Protein AF-A0A3B1DCA1-F1 (afdb_monomer_lite)

Foldseek 3Di:
DDDDPPPPPPDPPPPPPDPDPCQVAWEWEWPADDPPDATWIKIAGDPCDAAPVRHRIDIDHQFWDWDQDVNDTWIKAFLDPNDDDDDDDWDKDWLCRVQNDQLSQLVQQLCVVQVNRPHPDDLLRRLSNLQSNLSRFQDPLDLVSRDLCDDRYHYPDGDVVSNVVSSVRSNDGHPGGWMWIGDPRGGIITIRDPDPPVVNVVVVVVVVVVVVVVVVVD

Secondary structure (DSSP, 8-state):
-------------------------EEEEEEEE-TTS-EEEEEEE-TT---TTS-SEEEEE-S-EEEEETTEEEEEEE--TT--------EEEEHHHHHHHHHHHHHHHHHHHTGGG---SHHHHHHHHHHHHHHHHT-SSSGGG--TTSSSEEEES--HHHHHHHHHHHTS------EEEE-TTT--EEEE--PPPHHHHHHHHHHHHHHHHHHT--

Organism: NCBI:txid652676

Structure (mmCIF, N/CA/C/O backbone):
data_AF-A0A3B1DCA1-F1
#
_entry.id   AF-A0A3B1DCA1-F1
#
loop_
_atom_site.group_PDB
_atom_site.id
_atom_site.type_symbol
_atom_site.label_atom_id
_atom_site.label_alt_id
_atom_site.label_comp_id
_atom_site.label_asym_id
_atom_site.label_entity_id
_atom_site.label_seq_id
_atom_site.pdbx_PDB_ins_code
_atom_site.Cartn_x
_atom_site.Cartn_y
_atom_site.Cartn_z
_atom_site.occupancy
_atom_site.B_iso_or_equiv
_atom_site.auth_seq_id
_atom_site.auth_comp_id
_atom_site.auth_asym_id
_atom_site.auth_atom_id
_atom_site.pdbx_PDB_model_num
ATOM 1 N N . MET A 1 1 ? 5.249 -15.889 -31.197 1.00 33.53 1 MET A N 1
ATOM 2 C CA . MET A 1 1 ? 3.939 -15.425 -31.705 1.00 33.53 1 MET A CA 1
ATOM 3 C C . MET A 1 1 ? 2.890 -15.986 -30.758 1.00 33.53 1 MET A C 1
ATOM 5 O O . MET A 1 1 ? 2.365 -17.064 -30.994 1.00 33.53 1 MET A O 1
ATOM 9 N N . THR A 1 2 ? 2.709 -15.335 -29.613 1.00 34.16 2 THR A N 1
ATOM 10 C CA . THR A 1 2 ? 1.864 -15.824 -28.515 1.00 34.16 2 THR A CA 1
ATOM 11 C C . THR A 1 2 ? 0.499 -15.163 -28.664 1.00 34.16 2 THR A C 1
ATOM 13 O O . THR A 1 2 ? 0.404 -13.939 -28.715 1.00 34.16 2 THR A O 1
ATOM 16 N N . ARG A 1 3 ? -0.539 -15.975 -28.879 1.00 26.92 3 ARG A N 1
ATOM 17 C CA . ARG A 1 3 ? -1.913 -15.509 -29.083 1.00 26.92 3 ARG A CA 1
ATOM 18 C C . ARG A 1 3 ? -2.519 -15.159 -27.726 1.00 26.92 3 ARG A C 1
ATOM 20 O O . ARG A 1 3 ? -2.675 -16.043 -26.892 1.00 26.92 3 ARG A O 1
ATOM 27 N N . PHE A 1 4 ? -2.889 -13.895 -27.545 1.00 32.03 4 PHE A N 1
ATOM 28 C CA . PHE A 1 4 ? -3.815 -13.484 -26.497 1.00 32.03 4 PHE A CA 1
ATOM 29 C C . PHE A 1 4 ? -5.200 -13.999 -26.876 1.00 32.03 4 PHE A C 1
ATOM 31 O O . PHE A 1 4 ? -5.808 -13.537 -27.843 1.00 32.03 4 PHE A O 1
ATOM 38 N N . THR A 1 5 ? -5.667 -15.014 -26.159 1.00 34.12 5 THR A N 1
ATOM 39 C CA . THR A 1 5 ? -7.054 -15.456 -26.261 1.00 34.12 5 THR A CA 1
ATOM 40 C C . THR A 1 5 ? -7.827 -14.619 -25.254 1.00 34.12 5 THR A C 1
ATOM 42 O O . THR A 1 5 ? -7.896 -14.972 -24.084 1.00 34.12 5 THR A O 1
ATOM 45 N N . ASN A 1 6 ? -8.342 -13.470 -25.698 1.00 32.78 6 ASN A N 1
ATOM 46 C CA . ASN A 1 6 ? -9.240 -12.637 -24.902 1.00 32.78 6 ASN A CA 1
ATOM 47 C C . ASN A 1 6 ? -10.569 -13.381 -24.725 1.00 32.78 6 ASN A C 1
ATOM 49 O O . ASN A 1 6 ? -11.511 -13.176 -25.491 1.00 32.78 6 ASN A O 1
ATOM 53 N N . GLN A 1 7 ? -10.645 -14.275 -23.742 1.00 32.69 7 GLN A N 1
ATOM 54 C CA . GLN A 1 7 ? -11.926 -14.644 -23.159 1.00 32.69 7 GLN A CA 1
ATOM 55 C C . GLN A 1 7 ? -12.279 -13.556 -22.150 1.00 32.69 7 GLN A C 1
ATOM 57 O O . GLN A 1 7 ? -11.842 -13.581 -21.007 1.00 32.69 7 GLN A O 1
ATOM 62 N N . ALA A 1 8 ? -13.032 -12.561 -22.618 1.00 31.89 8 ALA A N 1
ATOM 63 C CA . ALA A 1 8 ? -13.689 -11.590 -21.759 1.00 31.89 8 ALA A CA 1
ATOM 64 C C . ALA A 1 8 ? -14.804 -12.309 -20.986 1.00 31.89 8 ALA A C 1
ATOM 66 O O . ALA A 1 8 ? -15.965 -12.318 -21.398 1.00 31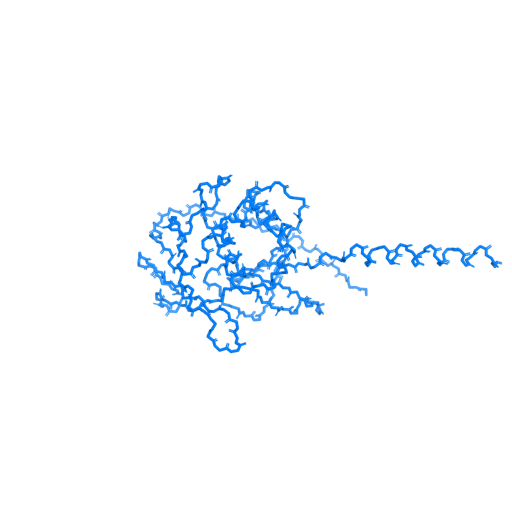.89 8 ALA A O 1
ATOM 67 N N . SER A 1 9 ? -14.435 -12.964 -19.890 1.00 31.36 9 SER A N 1
ATOM 68 C CA . SER A 1 9 ? -15.386 -13.404 -18.879 1.00 31.36 9 SER A CA 1
ATOM 69 C C . SER A 1 9 ? -15.814 -12.162 -18.104 1.00 31.36 9 SER A C 1
ATOM 71 O O . SER A 1 9 ? -15.079 -11.660 -17.263 1.00 31.36 9 SER A O 1
ATOM 73 N N . LEU A 1 10 ? -16.988 -11.626 -18.440 1.00 28.95 10 LEU A N 1
ATOM 74 C CA . LEU A 1 10 ? -17.657 -10.570 -17.679 1.00 28.95 10 LEU A CA 1
ATOM 75 C C . LEU A 1 10 ? -18.047 -11.141 -16.306 1.00 28.95 10 LEU A C 1
ATOM 77 O O . LEU A 1 10 ? -19.158 -11.634 -16.114 1.00 28.95 10 LEU A O 1
ATOM 81 N N . PHE A 1 11 ? -17.117 -11.120 -15.355 1.00 33.72 11 PHE A N 1
ATOM 82 C CA . PHE A 1 11 ? -17.424 -11.368 -13.956 1.00 33.72 11 PHE A CA 1
ATOM 83 C C . PHE A 1 11 ? -17.996 -10.082 -13.368 1.00 33.72 11 PHE A C 1
ATOM 85 O O . PHE A 1 11 ? -17.298 -9.094 -13.151 1.00 33.72 11 PHE A O 1
ATOM 92 N N . ALA A 1 12 ? -19.308 -10.079 -13.148 1.00 30.05 12 ALA A N 1
ATOM 93 C CA . ALA A 1 12 ? -19.945 -9.063 -12.334 1.00 30.05 12 ALA A CA 1
ATOM 94 C C . ALA A 1 12 ? -19.441 -9.236 -10.895 1.00 30.05 12 ALA A C 1
ATOM 96 O O . ALA A 1 12 ? -19.883 -10.139 -10.183 1.00 30.05 12 ALA A O 1
ATOM 97 N N . LEU A 1 13 ? -18.498 -8.387 -10.482 1.00 36.66 13 LEU A N 1
ATOM 98 C CA . LEU A 1 13 ? -18.089 -8.261 -9.090 1.00 36.66 13 LEU A CA 1
ATOM 99 C C . LEU A 1 13 ? -19.292 -7.722 -8.303 1.00 36.66 13 LEU A C 1
ATOM 101 O O . LEU A 1 13 ? -19.547 -6.519 -8.248 1.00 36.66 13 LEU A O 1
ATOM 105 N N . ALA A 1 14 ? -20.094 -8.626 -7.749 1.00 29.19 14 ALA A N 1
ATOM 106 C CA . ALA A 1 14 ? -21.157 -8.268 -6.830 1.00 29.19 14 ALA A CA 1
ATOM 107 C C . ALA A 1 14 ? -20.507 -7.823 -5.516 1.00 29.19 14 ALA A C 1
ATOM 109 O O . ALA A 1 14 ? -20.179 -8.646 -4.664 1.00 29.19 14 ALA A O 1
ATOM 110 N N . ILE A 1 15 ? -20.307 -6.513 -5.357 1.00 37.28 15 ILE A N 1
ATOM 111 C CA . ILE A 1 15 ? -19.969 -5.912 -4.066 1.00 37.28 15 ILE A CA 1
ATOM 112 C C . ILE A 1 15 ? -21.214 -6.066 -3.188 1.00 37.28 15 ILE A C 1
ATOM 114 O O . ILE A 1 15 ? -22.126 -5.239 -3.205 1.00 37.28 15 ILE A O 1
ATOM 118 N N . ALA A 1 16 ? -21.298 -7.183 -2.469 1.00 32.22 16 ALA A N 1
ATOM 119 C CA . ALA A 1 16 ? -22.285 -7.353 -1.423 1.00 32.22 16 ALA A CA 1
ATOM 120 C C . ALA A 1 16 ? -21.991 -6.302 -0.344 1.00 32.22 16 ALA A C 1
ATOM 122 O O . ALA A 1 16 ? -20.955 -6.352 0.315 1.00 32.22 16 ALA A O 1
ATOM 123 N N . LEU A 1 17 ? -22.904 -5.342 -0.182 1.00 36.00 17 LEU A N 1
ATOM 124 C CA . LEU A 1 17 ? -22.949 -4.437 0.964 1.00 36.00 17 LEU A CA 1
ATOM 125 C C . LEU A 1 17 ? -23.277 -5.269 2.213 1.00 36.00 17 LEU A C 1
ATOM 127 O O . LEU A 1 17 ? -24.422 -5.325 2.660 1.00 36.00 17 LEU A O 1
ATOM 131 N N . ALA A 1 18 ? -22.284 -5.982 2.738 1.00 31.11 18 ALA A N 1
ATOM 132 C CA . ALA A 1 18 ? -22.373 -6.572 4.059 1.00 31.11 18 ALA A CA 1
ATOM 133 C C . ALA A 1 18 ? -22.476 -5.427 5.083 1.00 31.11 18 ALA A C 1
ATOM 135 O O . ALA A 1 18 ? -21.748 -4.437 4.956 1.00 31.11 18 ALA A O 1
ATOM 136 N N . PRO A 1 19 ? -23.368 -5.514 6.086 1.00 32.25 19 PRO A N 1
ATOM 137 C CA . PRO A 1 19 ? -23.358 -4.566 7.189 1.00 32.25 19 PRO A CA 1
ATOM 138 C C . PRO A 1 19 ? -21.971 -4.599 7.833 1.00 32.25 19 PRO A C 1
ATOM 140 O O . PRO A 1 19 ? -21.467 -5.670 8.171 1.00 32.25 19 PRO A O 1
ATOM 143 N N . THR A 1 20 ? -21.352 -3.426 7.962 1.00 37.06 20 THR A N 1
ATOM 144 C CA . THR A 1 20 ? -20.053 -3.238 8.605 1.00 37.06 20 THR A CA 1
ATOM 145 C C . THR A 1 20 ? -20.162 -3.668 10.065 1.00 37.06 20 THR A C 1
ATOM 147 O O . THR A 1 20 ? -20.526 -2.880 10.938 1.00 37.06 20 THR A O 1
ATOM 150 N N . ALA A 1 21 ? -19.866 -4.935 10.354 1.00 36.09 21 ALA A N 1
ATOM 151 C CA . ALA A 1 21 ? -19.324 -5.273 11.655 1.00 36.09 21 ALA A CA 1
ATOM 152 C C . ALA A 1 21 ? -18.068 -4.409 11.788 1.00 36.09 21 ALA A C 1
ATOM 154 O O . ALA A 1 21 ? -17.169 -4.529 10.958 1.00 36.09 21 ALA A O 1
ATOM 155 N N . PHE A 1 22 ? -18.067 -3.460 12.727 1.00 39.81 22 PHE A N 1
ATOM 156 C CA . PHE A 1 22 ? -16.910 -2.616 12.998 1.00 39.81 22 PHE A CA 1
ATOM 157 C C . PHE A 1 22 ? -15.735 -3.534 13.345 1.00 39.81 22 PHE A C 1
ATOM 159 O O . PHE A 1 22 ? -15.621 -4.033 14.461 1.00 39.81 22 PHE A O 1
ATOM 166 N N . ALA A 1 23 ? -14.895 -3.813 12.354 1.00 41.78 23 ALA A N 1
ATOM 167 C CA . ALA A 1 23 ? -13.531 -4.232 12.572 1.00 41.78 23 ALA A CA 1
ATOM 168 C C . ALA A 1 23 ? -12.858 -3.062 13.298 1.00 41.78 23 ALA A C 1
ATOM 170 O O . ALA A 1 23 ? -12.608 -2.033 12.683 1.00 41.78 23 ALA A O 1
ATOM 171 N N . ASP A 1 24 ? -12.689 -3.172 14.618 1.00 62.03 24 ASP A N 1
ATOM 172 C CA . ASP A 1 24 ? -12.483 -1.989 15.468 1.00 62.03 24 ASP A CA 1
ATOM 173 C C . ASP A 1 24 ? -11.125 -1.303 15.253 1.00 62.03 24 ASP A C 1
ATOM 175 O O . ASP A 1 24 ? -11.010 -0.130 15.564 1.00 62.03 24 ASP A O 1
ATOM 179 N N . GLN A 1 25 ? -10.119 -1.991 14.694 1.00 68.12 25 GLN A N 1
ATOM 180 C CA . GLN A 1 25 ? -8.879 -1.432 14.121 1.00 68.12 25 GLN A CA 1
ATOM 181 C C . GLN A 1 25 ? -7.903 -2.560 13.767 1.00 68.12 25 GLN A C 1
ATOM 183 O O . GLN A 1 25 ? -7.865 -3.603 14.434 1.00 68.12 25 GLN A O 1
ATOM 188 N N . VAL A 1 26 ? -7.040 -2.309 12.785 1.00 77.12 26 VAL A N 1
ATOM 189 C CA . VAL A 1 26 ? -5.840 -3.100 12.511 1.00 77.12 26 VAL A CA 1
ATOM 190 C C . VAL A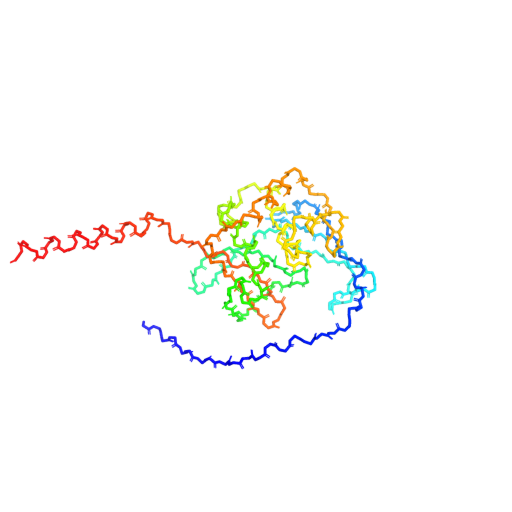 1 26 ? -4.613 -2.300 12.935 1.00 77.12 26 VAL A C 1
ATOM 192 O O . VAL A 1 26 ? -4.299 -1.267 12.348 1.00 77.12 26 VAL A O 1
ATOM 195 N N . GLU A 1 27 ? -3.901 -2.772 13.956 1.00 79.31 27 GLU A N 1
ATOM 196 C CA . GLU A 1 27 ? -2.646 -2.152 14.382 1.00 79.31 27 GLU A CA 1
ATOM 197 C C . GLU A 1 27 ? -1.475 -2.817 13.655 1.00 79.31 27 GLU A C 1
ATOM 199 O O . GLU A 1 27 ? -1.338 -4.038 13.646 1.00 79.31 27 GLU A O 1
ATOM 204 N N . VAL A 1 28 ? -0.612 -2.014 13.045 1.00 77.75 28 VAL A N 1
ATOM 205 C CA . VAL A 1 28 ? 0.579 -2.463 12.334 1.00 77.75 28 VAL A CA 1
ATOM 206 C C . VAL A 1 28 ? 1.807 -1.880 13.011 1.00 77.75 28 VAL A C 1
ATOM 208 O O . VAL A 1 28 ? 2.051 -0.677 12.999 1.00 77.75 28 VAL A O 1
ATOM 211 N N . GLU A 1 29 ? 2.620 -2.741 13.594 1.00 81.75 29 GLU A N 1
ATOM 212 C CA . GLU A 1 29 ? 3.828 -2.380 14.310 1.00 81.75 29 GLU A CA 1
ATOM 213 C C . GLU A 1 29 ? 5.062 -2.729 13.472 1.00 81.75 29 GLU A C 1
ATOM 215 O O . GLU A 1 29 ? 5.337 -3.893 13.170 1.00 81.75 29 GLU A O 1
ATOM 220 N N . TYR A 1 30 ? 5.845 -1.723 13.079 1.00 75.31 30 TYR A N 1
ATOM 221 C CA . TYR A 1 30 ? 7.074 -1.980 12.336 1.00 75.31 30 TYR A CA 1
ATOM 222 C C . TYR A 1 30 ? 8.216 -2.432 13.260 1.00 75.31 30 TYR A C 1
ATOM 224 O O . TYR A 1 30 ? 8.788 -1.631 13.993 1.00 75.31 30 TYR A O 1
ATOM 232 N N . LEU A 1 31 ? 8.611 -3.706 13.170 1.00 75.62 31 LEU A N 1
ATOM 233 C CA . LEU A 1 31 ? 9.615 -4.313 14.059 1.00 75.62 31 LEU A CA 1
ATOM 234 C C . LEU A 1 31 ? 11.073 -4.133 13.588 1.00 75.62 31 LEU A C 1
ATOM 236 O O . LEU A 1 31 ? 11.993 -4.724 14.156 1.00 75.62 31 LEU A O 1
ATOM 240 N N . GLY A 1 32 ? 11.312 -3.345 12.535 1.00 65.38 32 GLY A N 1
ATOM 241 C CA . GLY A 1 32 ? 12.647 -3.141 11.967 1.00 65.38 32 GLY A CA 1
ATOM 242 C C . GLY A 1 32 ? 13.048 -4.183 10.911 1.00 65.38 32 GLY A C 1
ATOM 243 O O . GLY A 1 32 ? 12.216 -4.758 10.205 1.00 65.38 32 GLY A O 1
ATOM 244 N N . SER A 1 33 ? 14.358 -4.377 10.728 1.00 61.12 33 SER A N 1
ATOM 245 C CA . SER A 1 33 ? 14.902 -5.433 9.863 1.00 61.12 33 SER A CA 1
ATOM 246 C C . SER A 1 33 ? 15.226 -6.666 10.702 1.00 61.12 33 SER A C 1
ATOM 248 O O . SER A 1 33 ? 16.235 -6.681 11.406 1.00 61.12 33 SER A O 1
ATOM 250 N N . GLN A 1 34 ? 14.383 -7.690 10.625 1.00 50.31 34 GLN A N 1
ATOM 251 C CA . GLN A 1 34 ? 14.657 -8.997 11.219 1.00 50.31 34 GLN A CA 1
ATOM 252 C C . GLN A 1 34 ? 15.389 -9.857 10.170 1.00 50.31 34 GLN A C 1
ATOM 254 O O . GLN A 1 34 ? 14.788 -10.338 9.213 1.00 50.31 34 GLN A O 1
ATOM 259 N N . GLY A 1 35 ? 16.708 -10.023 10.322 1.00 51.97 35 GLY A N 1
ATOM 260 C CA . GLY A 1 35 ? 17.542 -10.869 9.452 1.00 51.97 35 GLY A CA 1
ATOM 261 C C . GLY A 1 35 ? 17.879 -10.294 8.061 1.00 51.97 35 GLY A C 1
ATOM 262 O O . GLY A 1 35 ? 17.784 -9.094 7.814 1.00 51.97 35 GLY A O 1
ATOM 263 N N . ASN A 1 36 ? 18.312 -11.177 7.146 1.00 42.03 36 ASN A N 1
ATOM 264 C CA . ASN A 1 36 ? 18.680 -10.848 5.753 1.00 42.03 36 ASN A CA 1
ATOM 265 C C . ASN A 1 36 ? 17.467 -10.683 4.813 1.00 42.03 36 ASN A C 1
ATOM 267 O O . ASN A 1 36 ? 17.632 -10.298 3.656 1.00 42.03 36 ASN A O 1
ATOM 271 N N . ALA A 1 37 ? 16.256 -10.976 5.289 1.00 39.44 37 ALA A N 1
ATOM 272 C CA . ALA A 1 37 ? 15.024 -10.949 4.513 1.00 39.44 37 ALA A CA 1
ATOM 273 C C . ALA A 1 37 ? 14.156 -9.767 4.972 1.00 39.44 37 ALA A C 1
ATOM 275 O O . ALA A 1 37 ? 13.257 -9.916 5.787 1.00 39.44 37 ALA A O 1
ATOM 276 N N . GLY A 1 38 ? 14.476 -8.584 4.440 1.00 51.50 38 GLY A N 1
ATOM 277 C CA . GLY A 1 38 ? 13.709 -7.333 4.508 1.00 51.50 38 GLY A CA 1
ATOM 278 C C . GLY A 1 38 ? 12.933 -7.016 5.790 1.00 51.50 38 GLY A C 1
ATOM 279 O O . GLY A 1 38 ? 13.455 -7.091 6.899 1.00 51.50 38 GLY A O 1
ATOM 280 N N . ARG A 1 39 ? 11.760 -6.411 5.611 1.00 63.50 39 ARG A N 1
ATOM 281 C CA . ARG A 1 39 ? 11.122 -5.541 6.601 1.00 63.50 39 ARG A CA 1
ATOM 282 C C . ARG A 1 39 ? 9.880 -6.219 7.144 1.00 63.50 39 ARG A C 1
ATOM 284 O O . ARG A 1 39 ? 8.880 -6.320 6.441 1.00 63.50 39 ARG A O 1
ATOM 291 N N . ALA A 1 40 ? 9.968 -6.697 8.374 1.00 64.31 40 ALA A N 1
ATOM 292 C CA . ALA A 1 40 ? 8.877 -7.404 9.010 1.00 64.31 40 ALA A CA 1
ATOM 293 C C . ALA A 1 40 ? 8.014 -6.393 9.785 1.00 64.31 40 ALA A C 1
ATOM 295 O O . ALA A 1 40 ? 8.531 -5.630 10.602 1.00 64.31 40 ALA A O 1
ATOM 296 N N . ALA A 1 41 ? 6.720 -6.355 9.489 1.00 70.06 41 ALA A N 1
ATOM 297 C CA . ALA A 1 41 ? 5.729 -5.633 10.274 1.00 70.06 41 ALA A CA 1
ATOM 298 C C . ALA A 1 41 ? 4.861 -6.656 11.002 1.00 70.06 41 ALA A C 1
ATOM 300 O O . ALA A 1 41 ? 4.461 -7.659 10.419 1.00 70.06 41 ALA A O 1
ATOM 301 N N . LEU A 1 42 ? 4.607 -6.430 12.280 1.00 73.81 42 LEU A N 1
ATOM 302 C CA . LEU A 1 42 ? 3.641 -7.195 13.044 1.00 73.81 42 LEU A CA 1
ATOM 303 C C . LEU A 1 42 ? 2.270 -6.565 12.823 1.00 73.81 42 LEU A C 1
ATOM 305 O O . LEU A 1 42 ? 2.082 -5.392 13.113 1.00 73.81 42 LEU A O 1
ATOM 309 N N . VAL A 1 43 ? 1.329 -7.330 12.295 1.00 73.88 43 VAL A N 1
ATOM 310 C CA . VAL A 1 43 ? -0.072 -6.931 12.191 1.00 73.88 43 VAL A CA 1
ATOM 311 C C . VAL A 1 43 ? -0.824 -7.584 13.330 1.00 73.88 43 VAL A C 1
ATOM 313 O O . VAL A 1 43 ? -0.834 -8.811 13.442 1.00 73.88 43 VAL A O 1
ATOM 316 N N . SER A 1 44 ? -1.455 -6.756 14.146 1.00 76.56 44 SER A N 1
ATOM 317 C CA . SER A 1 44 ? -2.290 -7.136 15.273 1.00 76.56 44 SER A CA 1
ATOM 318 C C . SER A 1 44 ? -3.733 -6.770 14.942 1.00 76.56 44 SER A C 1
ATOM 320 O O . SER A 1 44 ? -4.072 -5.603 14.735 1.00 76.56 44 SER A O 1
ATOM 322 N N . LEU A 1 45 ? -4.587 -7.785 14.865 1.00 70.56 45 LEU A N 1
ATOM 323 C CA . LEU A 1 45 ? -6.019 -7.639 14.648 1.00 70.56 45 LEU A CA 1
ATOM 324 C C . LEU A 1 45 ? -6.717 -7.482 16.003 1.00 70.56 45 LEU A C 1
ATOM 326 O O . LEU A 1 45 ? -6.427 -8.211 16.954 1.00 70.56 45 LEU A O 1
ATOM 330 N N . SER A 1 46 ? -7.642 -6.529 16.093 1.00 73.31 46 SER A N 1
ATOM 331 C CA . SER A 1 46 ? -8.430 -6.263 17.301 1.00 73.31 46 SER A CA 1
ATOM 332 C C . SER A 1 46 ? -9.929 -6.479 17.047 1.00 73.31 46 SER A C 1
ATOM 334 O O . SER A 1 46 ? -10.323 -6.956 15.984 1.00 73.31 46 SER A O 1
ATOM 336 N N . GLY A 1 47 ? -10.784 -6.217 18.041 1.00 70.50 47 GLY A N 1
ATOM 337 C CA . GLY A 1 47 ? -12.242 -6.313 17.864 1.00 70.50 47 GLY A CA 1
ATOM 338 C C . GLY A 1 47 ? -12.779 -7.734 17.632 1.00 70.50 47 GLY A C 1
ATOM 339 O O . GLY A 1 47 ? -13.852 -7.899 17.063 1.00 70.50 47 GLY A O 1
ATOM 340 N N . GLY A 1 48 ? -12.040 -8.769 18.050 1.00 70.44 48 GLY A N 1
ATOM 341 C CA . GLY A 1 48 ? -12.430 -10.174 17.864 1.00 70.44 48 GLY A CA 1
ATOM 342 C C . GLY A 1 48 ? -12.131 -10.743 16.472 1.00 70.44 48 GLY A C 1
ATOM 343 O O . GLY A 1 48 ? -12.568 -11.851 16.166 1.00 70.44 48 GLY A O 1
ATOM 344 N N . LEU A 1 49 ? -11.387 -10.010 15.640 1.00 68.56 49 LEU A N 1
ATOM 345 C CA . LEU A 1 49 ? -10.907 -10.492 14.349 1.00 68.56 49 LEU A CA 1
ATOM 346 C C . LEU A 1 49 ? -9.727 -11.454 14.519 1.00 68.56 49 LEU A C 1
ATOM 348 O O . LEU A 1 49 ? -8.899 -11.301 15.418 1.00 68.56 49 LEU A O 1
ATOM 352 N N . ALA A 1 50 ? -9.629 -12.414 13.606 1.00 72.12 50 ALA A N 1
ATOM 353 C CA . ALA A 1 50 ? -8.509 -13.336 13.504 1.00 72.12 50 ALA A CA 1
ATOM 354 C C . ALA A 1 50 ? -8.171 -13.586 12.030 1.00 72.12 50 ALA A C 1
ATOM 356 O O . ALA A 1 50 ? -9.031 -13.483 11.154 1.00 72.12 50 ALA A O 1
ATOM 357 N N . PHE A 1 51 ? -6.915 -13.929 11.760 1.00 71.94 51 PHE A N 1
ATOM 358 C CA . PHE A 1 51 ? -6.483 -14.461 10.472 1.00 71.94 51 PHE A CA 1
ATOM 359 C C . PHE A 1 51 ? -7.109 -15.849 10.237 1.00 71.94 51 PHE A C 1
ATOM 361 O O . PHE A 1 51 ? -7.624 -16.479 11.159 1.00 71.94 51 PHE A O 1
ATOM 368 N N . ASN A 1 52 ? -7.026 -16.367 9.006 1.00 69.12 52 ASN A N 1
ATOM 369 C CA . ASN A 1 52 ? -7.594 -17.677 8.640 1.00 69.12 52 ASN A CA 1
ATOM 370 C C . ASN A 1 52 ? -7.062 -18.856 9.480 1.00 69.12 52 ASN A C 1
ATOM 372 O O . ASN A 1 52 ? -7.714 -19.891 9.570 1.00 69.12 52 ASN A O 1
ATOM 376 N N . ASP A 1 53 ? -5.884 -18.711 10.088 1.00 73.94 53 ASP A N 1
ATOM 377 C CA . ASP A 1 53 ? -5.285 -19.693 11.000 1.00 73.94 53 ASP A CA 1
ATOM 378 C C . ASP A 1 53 ? -5.748 -19.534 12.463 1.00 73.94 53 ASP A C 1
ATOM 380 O O . ASP A 1 53 ? -5.286 -20.260 13.343 1.00 73.94 53 ASP A O 1
ATOM 384 N N . GLY A 1 54 ? -6.659 -18.597 12.735 1.00 78.06 54 GLY A N 1
ATOM 385 C CA . GLY A 1 54 ? -7.153 -18.263 14.068 1.00 78.06 54 GLY A CA 1
ATOM 386 C C . GLY A 1 54 ? -6.217 -17.363 14.879 1.00 78.06 54 GLY A C 1
ATOM 387 O O . GLY A 1 54 ? -6.553 -17.023 16.014 1.00 78.06 54 GLY A O 1
ATOM 388 N N . SER A 1 55 ? -5.063 -16.958 14.338 1.00 78.06 55 SER A N 1
ATOM 389 C CA . SER A 1 55 ? -4.167 -16.024 15.022 1.00 78.06 55 SER A CA 1
ATOM 390 C C . SER A 1 55 ? -4.761 -14.617 15.054 1.00 78.06 55 SER A C 1
ATOM 392 O O . SER A 1 55 ? -5.410 -14.186 14.106 1.00 78.06 55 SER A O 1
ATOM 394 N N . THR A 1 56 ? -4.485 -13.854 16.108 1.00 80.38 56 THR A N 1
ATOM 395 C CA . THR A 1 56 ? -4.780 -12.410 16.163 1.00 80.38 56 THR A CA 1
ATOM 396 C C . THR A 1 56 ? -3.574 -11.560 15.773 1.00 80.38 56 THR A C 1
ATOM 398 O O . THR A 1 56 ? -3.711 -10.361 15.581 1.00 80.38 56 THR A O 1
ATOM 401 N N . ASN A 1 57 ? -2.391 -12.170 15.646 1.00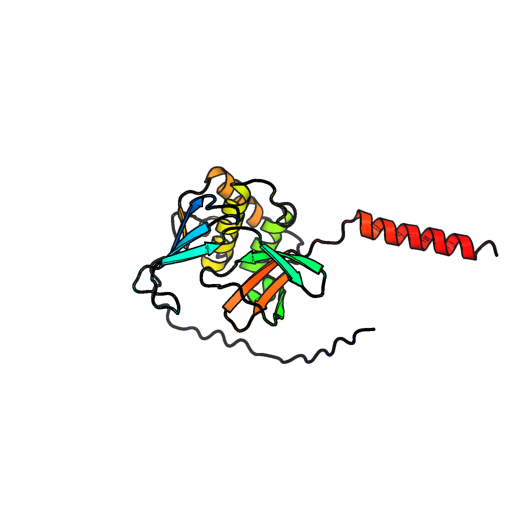 81.25 57 ASN A N 1
ATOM 402 C CA . ASN A 1 57 ? -1.138 -11.482 15.354 1.00 81.25 57 ASN A CA 1
ATOM 403 C C . ASN A 1 57 ? -0.388 -12.208 14.234 1.00 81.25 57 ASN A C 1
ATOM 405 O O . ASN A 1 57 ? -0.177 -13.423 14.311 1.00 81.25 57 ASN A O 1
ATOM 409 N N . LYS A 1 58 ? 0.066 -11.490 13.208 1.00 78.25 58 LYS A N 1
ATOM 410 C CA . LYS A 1 58 ? 0.820 -12.090 12.104 1.00 78.25 58 LYS A CA 1
ATOM 411 C C . LYS A 1 58 ? 1.925 -11.176 11.621 1.00 78.25 58 LYS A C 1
ATOM 413 O O . LYS A 1 58 ? 1.761 -9.968 11.504 1.00 78.25 58 LYS A O 1
ATOM 418 N N . MET A 1 59 ? 3.064 -11.779 11.312 1.00 77.75 59 MET A N 1
ATOM 419 C CA . MET A 1 59 ? 4.156 -11.073 10.663 1.00 77.75 59 MET A CA 1
ATOM 420 C C . MET A 1 59 ? 3.841 -10.937 9.177 1.00 77.75 59 MET A C 1
ATOM 422 O O . MET A 1 59 ? 3.731 -11.936 8.465 1.00 77.75 59 MET A O 1
ATOM 426 N N . VAL A 1 60 ? 3.735 -9.701 8.714 1.00 76.69 60 VAL A N 1
ATOM 427 C CA . VAL A 1 60 ? 3.592 -9.353 7.305 1.00 76.69 60 VAL A CA 1
ATOM 428 C C . VAL A 1 60 ? 4.851 -8.665 6.814 1.00 76.69 60 VAL A C 1
ATOM 430 O O . VAL A 1 60 ? 5.717 -8.221 7.573 1.00 76.69 60 VAL A O 1
ATOM 433 N N . TRP A 1 61 ? 4.968 -8.583 5.500 1.00 79.12 61 TRP A N 1
ATOM 434 C CA . TRP A 1 61 ? 6.069 -7.881 4.875 1.00 79.12 61 TRP A CA 1
ATOM 435 C C . TRP A 1 61 ? 5.705 -6.438 4.592 1.00 79.12 61 TRP A C 1
ATOM 437 O O . TRP A 1 61 ? 4.718 -6.181 3.910 1.00 79.12 61 TRP A O 1
ATOM 447 N N . ALA A 1 62 ? 6.544 -5.512 5.048 1.00 82.06 62 ALA A N 1
ATOM 448 C CA . ALA A 1 62 ? 6.376 -4.096 4.786 1.00 82.06 62 ALA A CA 1
ATOM 449 C C . ALA A 1 62 ? 7.440 -3.564 3.812 1.00 82.06 62 ALA A C 1
ATOM 451 O O . ALA A 1 62 ? 8.520 -3.132 4.223 1.00 82.06 62 ALA A O 1
ATOM 452 N N . GLY A 1 63 ? 7.149 -3.577 2.510 1.00 81.19 63 GLY A N 1
ATOM 453 C CA . GLY A 1 63 ? 8.032 -3.015 1.489 1.00 81.19 63 GLY A CA 1
ATOM 454 C C . GLY A 1 63 ? 7.970 -3.736 0.151 1.00 81.19 63 GLY A C 1
ATOM 455 O O . GLY A 1 63 ? 7.077 -4.539 -0.098 1.00 81.19 63 GLY A O 1
ATOM 456 N N . THR A 1 64 ? 8.961 -3.475 -0.705 1.00 81.44 64 THR A N 1
ATOM 457 C CA . THR A 1 64 ? 9.026 -4.106 -2.027 1.00 81.44 64 THR A CA 1
ATOM 458 C C . THR A 1 64 ? 9.369 -5.585 -1.942 1.00 81.44 64 THR A C 1
ATOM 460 O O . THR A 1 64 ? 10.188 -6.021 -1.126 1.00 81.44 64 THR A O 1
ATOM 463 N N . ARG A 1 65 ? 8.778 -6.352 -2.849 1.00 78.00 65 ARG A N 1
ATOM 464 C CA . ARG A 1 65 ? 9.195 -7.705 -3.217 1.00 78.00 65 ARG A CA 1
ATOM 465 C C . ARG A 1 65 ? 9.497 -7.741 -4.704 1.00 78.00 65 ARG A C 1
ATOM 467 O O . ARG A 1 65 ? 9.066 -6.862 -5.441 1.00 78.00 65 ARG A O 1
ATOM 474 N N . SER A 1 66 ? 10.298 -8.707 -5.135 1.00 81.19 66 SER A N 1
ATOM 475 C CA . SER A 1 66 ? 10.573 -8.918 -6.557 1.00 81.19 66 SER A CA 1
ATOM 476 C C . SER A 1 66 ? 10.045 -10.281 -6.969 1.00 81.19 66 SER A C 1
ATOM 478 O O . SER A 1 66 ? 10.362 -11.274 -6.318 1.00 81.19 66 SER A O 1
ATOM 480 N N . PHE A 1 67 ? 9.257 -10.311 -8.035 1.00 79.75 67 PHE A N 1
ATOM 481 C CA . PHE A 1 67 ? 8.668 -11.516 -8.608 1.00 79.75 67 PHE A CA 1
ATOM 482 C C . PHE A 1 67 ? 9.069 -11.631 -10.074 1.00 79.75 67 PHE A C 1
ATOM 484 O O . PHE A 1 67 ? 9.352 -10.626 -10.724 1.00 79.75 67 PHE A O 1
ATOM 491 N N . LEU A 1 68 ? 9.105 -12.854 -10.594 1.00 79.12 68 LEU A N 1
ATOM 492 C CA . LEU A 1 68 ? 9.201 -13.092 -12.030 1.00 79.12 68 LEU A CA 1
ATOM 493 C C . LEU A 1 68 ? 7.793 -13.333 -12.560 1.00 79.12 68 LEU A C 1
ATOM 495 O O . LEU A 1 68 ? 7.185 -14.345 -12.229 1.00 79.12 68 LEU A O 1
ATOM 499 N N . ILE A 1 69 ? 7.296 -12.415 -13.383 1.00 75.94 69 ILE A N 1
ATOM 500 C CA . ILE A 1 69 ? 6.002 -12.539 -14.061 1.00 75.94 69 ILE A CA 1
ATOM 501 C C . ILE A 1 69 ? 6.283 -12.553 -15.551 1.00 75.94 69 ILE A C 1
ATOM 503 O O . ILE A 1 69 ? 6.930 -11.643 -16.067 1.00 75.94 69 ILE A O 1
ATOM 507 N N . ASP A 1 70 ? 5.904 -13.639 -16.221 1.00 82.50 70 ASP A N 1
ATOM 508 C CA . ASP A 1 70 ? 6.202 -13.877 -17.638 1.00 82.50 70 ASP A CA 1
ATOM 509 C C . ASP A 1 70 ? 7.687 -13.674 -18.003 1.00 82.50 70 ASP A C 1
ATOM 511 O O . ASP A 1 70 ? 8.049 -13.174 -19.069 1.00 82.50 70 ASP A O 1
ATOM 515 N N . GLY A 1 71 ? 8.583 -14.053 -17.085 1.00 82.88 71 GLY A N 1
ATOM 516 C CA . GLY A 1 71 ? 10.032 -13.907 -17.246 1.00 82.88 71 GLY A CA 1
ATOM 517 C C . GLY A 1 71 ? 10.565 -12.483 -17.049 1.00 82.88 71 GLY A C 1
ATOM 518 O O . GLY A 1 71 ? 11.772 -12.271 -17.171 1.00 82.88 71 GLY A O 1
ATOM 519 N N . GLN A 1 72 ? 9.712 -11.512 -16.716 1.00 80.50 72 GLN A N 1
ATOM 520 C CA . GLN A 1 72 ? 10.125 -10.165 -16.333 1.00 80.50 72 GLN A CA 1
ATOM 521 C C . GLN A 1 72 ? 10.227 -10.048 -14.817 1.00 80.50 72 GLN A C 1
ATOM 523 O O . GLN A 1 72 ? 9.307 -10.406 -14.084 1.00 80.50 72 GLN A O 1
ATOM 528 N N . LEU A 1 73 ? 11.362 -9.528 -14.341 1.00 79.25 73 LEU A N 1
ATOM 529 C CA . LEU A 1 73 ? 11.517 -9.197 -12.932 1.00 79.25 73 LEU A CA 1
ATOM 530 C C . LEU A 1 73 ? 10.725 -7.924 -12.645 1.00 79.25 73 LEU A C 1
ATOM 532 O O . LEU A 1 73 ? 11.089 -6.837 -13.098 1.00 79.25 73 LEU A O 1
ATOM 536 N N . VAL A 1 74 ? 9.665 -8.068 -11.871 1.00 80.81 74 VAL A N 1
ATOM 537 C CA . VAL A 1 74 ? 8.783 -6.979 -11.476 1.00 80.81 74 VAL A CA 1
ATOM 538 C C . VAL A 1 74 ? 8.878 -6.749 -9.983 1.00 80.81 74 VAL A C 1
ATOM 540 O O . VAL A 1 74 ? 9.182 -7.667 -9.217 1.00 80.81 74 VAL A O 1
ATOM 543 N N . ARG A 1 75 ? 8.628 -5.511 -9.558 1.00 82.50 75 ARG A N 1
ATOM 544 C CA . ARG A 1 75 ? 8.552 -5.181 -8.138 1.00 82.50 75 ARG A CA 1
ATOM 545 C C . ARG A 1 75 ? 7.110 -5.032 -7.725 1.00 82.50 75 ARG A C 1
ATOM 547 O O . ARG A 1 75 ? 6.334 -4.401 -8.435 1.00 82.50 75 ARG A O 1
ATOM 554 N N . THR A 1 76 ? 6.785 -5.568 -6.562 1.00 84.69 76 THR A N 1
ATOM 555 C CA . THR A 1 76 ? 5.436 -5.484 -6.029 1.00 84.69 76 THR A CA 1
ATOM 556 C C . THR A 1 76 ? 5.404 -4.991 -4.595 1.00 84.69 76 THR A C 1
ATOM 558 O O . THR A 1 76 ? 6.389 -5.103 -3.857 1.00 84.69 76 THR A O 1
ATOM 561 N N . TYR A 1 77 ? 4.262 -4.423 -4.227 1.00 86.44 77 TYR A N 1
ATOM 562 C CA . TYR A 1 77 ? 3.923 -4.012 -2.869 1.00 86.44 77 TYR A CA 1
ATOM 563 C C . TYR A 1 77 ? 2.621 -4.687 -2.457 1.00 86.44 77 TYR A C 1
ATOM 565 O O . TYR A 1 77 ? 1.713 -4.798 -3.277 1.00 86.44 77 TYR A O 1
ATOM 573 N N . ALA A 1 78 ? 2.511 -5.102 -1.199 1.00 86.56 78 ALA A N 1
ATOM 574 C CA . ALA A 1 78 ? 1.275 -5.695 -0.704 1.00 86.56 78 ALA A CA 1
ATOM 575 C C . ALA A 1 78 ? 0.203 -4.610 -0.557 1.00 86.56 78 ALA A C 1
ATOM 577 O O . ALA A 1 78 ? 0.472 -3.571 0.045 1.00 86.56 78 ALA A O 1
ATOM 578 N N . THR A 1 79 ? -1.005 -4.832 -1.069 1.00 87.31 79 THR A N 1
ATOM 579 C CA . THR A 1 79 ? -2.158 -3.966 -0.750 1.00 87.31 79 THR A CA 1
ATOM 580 C C . THR A 1 79 ? -2.993 -4.515 0.386 1.00 87.31 79 THR A C 1
ATOM 582 O O . THR A 1 79 ? -3.697 -3.753 1.033 1.00 87.31 79 THR A O 1
ATOM 585 N N . GLU A 1 80 ? -2.870 -5.811 0.648 1.00 83.69 80 GLU A N 1
ATOM 586 C CA . GLU A 1 80 ? -3.670 -6.527 1.627 1.00 83.69 80 GLU A CA 1
ATOM 587 C C . GLU A 1 80 ? -2.806 -6.981 2.812 1.00 83.69 80 GLU A C 1
ATOM 589 O O . GLU A 1 80 ? -1.780 -7.649 2.629 1.00 83.69 80 GLU A O 1
ATOM 594 N N . LEU A 1 81 ? -3.231 -6.632 4.029 1.00 80.50 81 LEU A N 1
ATOM 595 C CA . LEU A 1 81 ? -2.546 -6.977 5.283 1.00 80.50 81 LEU A CA 1
ATOM 596 C C . LEU A 1 81 ? -2.649 -8.469 5.612 1.00 80.50 81 LEU A C 1
ATOM 598 O O . LEU A 1 81 ? -1.794 -9.015 6.303 1.00 80.50 81 LEU A O 1
ATOM 602 N N . THR A 1 82 ? -3.673 -9.152 5.111 1.00 71.88 82 THR A N 1
ATOM 603 C CA . THR A 1 82 ? -3.861 -10.590 5.345 1.00 71.88 82 THR A CA 1
ATOM 604 C C . THR A 1 82 ? -3.160 -11.479 4.316 1.00 71.88 82 THR A C 1
ATOM 606 O O . THR A 1 82 ? -3.050 -12.690 4.538 1.00 71.88 82 THR A O 1
ATOM 609 N N . SER A 1 83 ? -2.639 -10.896 3.230 1.00 67.44 83 SER A N 1
ATOM 610 C CA . SER A 1 83 ? -2.096 -11.650 2.099 1.00 67.44 83 SER A CA 1
ATOM 611 C C . SER A 1 83 ? -0.883 -12.500 2.486 1.00 67.44 83 SER A C 1
ATOM 613 O O . SER A 1 83 ? 0.057 -12.064 3.164 1.00 67.44 83 SER A O 1
ATOM 615 N N . SER A 1 84 ? -0.891 -13.753 2.035 1.00 65.88 84 SER A N 1
ATOM 616 C CA . SER A 1 84 ? 0.240 -14.666 2.158 1.00 65.88 84 SER A CA 1
ATOM 617 C C . SER A 1 84 ? 0.751 -15.020 0.777 1.00 65.88 84 SER A C 1
ATOM 619 O O . SER A 1 84 ? 0.118 -15.774 0.047 1.00 65.88 84 SER A O 1
ATOM 621 N N . ASN A 1 85 ? 1.931 -14.500 0.452 1.00 64.69 85 ASN A N 1
ATOM 622 C CA . ASN A 1 85 ? 2.618 -14.776 -0.805 1.00 64.69 85 ASN A CA 1
ATOM 623 C C . ASN A 1 85 ? 2.639 -16.283 -1.103 1.00 64.69 85 ASN A C 1
ATOM 625 O O . ASN A 1 85 ? 3.192 -17.057 -0.319 1.00 64.69 85 ASN A O 1
ATOM 629 N N . GLY A 1 86 ? 2.066 -16.660 -2.239 1.00 65.56 86 GLY A N 1
ATOM 630 C CA . GLY A 1 86 ? 2.098 -18.012 -2.775 1.00 65.56 86 GLY A CA 1
ATOM 631 C C . GLY A 1 86 ? 2.392 -17.985 -4.268 1.00 65.56 86 GLY A C 1
ATOM 632 O O . GLY A 1 86 ? 2.325 -16.933 -4.908 1.00 65.56 86 GLY A O 1
ATOM 633 N N . ASP A 1 87 ? 2.730 -19.150 -4.806 1.00 70.88 87 ASP A N 1
ATOM 634 C CA . ASP A 1 87 ? 2.774 -19.359 -6.247 1.00 70.88 87 ASP A CA 1
ATOM 635 C C . ASP A 1 87 ? 1.337 -19.505 -6.762 1.00 70.88 87 ASP A C 1
ATOM 637 O O . ASP A 1 87 ? 0.512 -20.152 -6.117 1.00 70.88 87 ASP A O 1
ATOM 641 N N . GLY A 1 88 ? 1.023 -18.916 -7.915 1.00 77.12 88 GLY A N 1
ATOM 642 C CA . GLY A 1 88 ? -0.333 -18.962 -8.450 1.00 77.12 88 GLY A CA 1
ATOM 643 C C . GLY A 1 88 ? -0.485 -18.277 -9.798 1.00 77.12 88 GLY A C 1
ATOM 644 O O . GLY A 1 88 ? 0.464 -17.720 -10.356 1.00 77.12 88 GLY A O 1
ATOM 645 N N . THR A 1 89 ? -1.701 -18.343 -10.330 1.00 78.12 89 THR A N 1
ATOM 646 C CA . THR A 1 89 ? -2.131 -17.497 -11.441 1.00 78.12 89 THR A CA 1
ATOM 647 C C . THR A 1 89 ? -2.661 -16.190 -10.891 1.00 78.12 89 THR A C 1
ATOM 649 O O . THR A 1 89 ? -3.353 -16.170 -9.871 1.00 78.12 89 THR A O 1
ATOM 652 N N . PHE A 1 90 ? -2.354 -15.108 -11.593 1.00 79.12 90 PHE A N 1
ATOM 653 C CA . PHE A 1 90 ? -2.804 -13.792 -11.205 1.00 79.12 90 PHE A CA 1
ATOM 654 C C . PHE A 1 90 ? -3.452 -13.063 -12.381 1.00 79.12 90 PHE A C 1
ATOM 656 O O . PHE A 1 90 ? -3.014 -13.203 -13.524 1.00 79.12 90 PHE A O 1
ATOM 663 N N . GLU A 1 91 ? -4.471 -12.271 -12.081 1.00 82.94 91 GLU A N 1
ATOM 664 C CA . GLU A 1 91 ? -5.099 -11.334 -12.998 1.00 82.94 91 GLU A CA 1
ATOM 665 C C . GLU A 1 91 ? -4.441 -9.961 -12.859 1.00 82.94 91 GLU A C 1
ATOM 667 O O . GLU A 1 91 ? -4.222 -9.465 -11.754 1.00 82.94 91 GLU A O 1
ATOM 672 N N . GLN A 1 92 ? -4.120 -9.339 -13.990 1.00 82.62 92 GLN A N 1
ATOM 673 C CA . GLN A 1 92 ? -3.638 -7.966 -14.027 1.00 82.62 92 GLN A CA 1
ATOM 674 C C . GLN A 1 92 ? -4.833 -7.029 -14.211 1.00 82.62 92 GLN A C 1
ATOM 676 O O . GLN A 1 92 ? -5.529 -7.100 -15.221 1.00 82.62 92 GLN A O 1
ATOM 681 N N . LEU A 1 93 ? -5.039 -6.143 -13.245 1.00 83.25 93 LEU A N 1
ATOM 682 C CA . LEU A 1 93 ? -6.081 -5.119 -13.230 1.00 83.25 93 LEU A CA 1
ATOM 683 C C . LEU A 1 93 ? -5.421 -3.751 -13.118 1.00 83.25 93 LEU A C 1
ATOM 685 O O . LEU A 1 93 ? -4.358 -3.633 -12.527 1.00 83.25 93 LEU A O 1
ATOM 689 N N . SER A 1 94 ? -6.030 -2.680 -13.603 1.00 87.62 94 SER A N 1
ATOM 690 C CA . SER A 1 94 ? -5.551 -1.338 -13.254 1.00 87.62 94 SER A CA 1
ATOM 691 C C . SER A 1 94 ? -5.897 -0.978 -11.803 1.00 87.62 94 SER A C 1
ATOM 693 O O . SER A 1 94 ? -6.863 -1.481 -11.220 1.00 87.62 94 SER A O 1
ATOM 695 N N . ALA A 1 95 ? -5.154 -0.027 -11.225 1.00 86.94 95 ALA A N 1
ATOM 696 C CA . ALA A 1 95 ? -5.454 0.535 -9.903 1.00 86.94 95 ALA A CA 1
ATOM 697 C C . ALA A 1 95 ? -6.912 1.006 -9.764 1.00 86.94 95 ALA A C 1
ATOM 699 O O . ALA A 1 95 ? -7.544 0.837 -8.722 1.00 86.94 95 ALA A O 1
ATOM 700 N N . ILE A 1 96 ? -7.443 1.591 -10.838 1.00 88.69 96 ILE A N 1
ATOM 701 C CA . ILE A 1 96 ? -8.797 2.144 -10.898 1.00 88.69 96 ILE A CA 1
ATOM 702 C C . ILE A 1 96 ? -9.845 1.033 -10.994 1.00 88.69 96 ILE A C 1
ATOM 704 O O . ILE A 1 96 ? -10.885 1.145 -10.349 1.00 88.69 96 ILE A O 1
ATOM 708 N N . GLU A 1 97 ? -9.587 -0.027 -11.763 1.00 88.00 97 GLU A N 1
ATOM 709 C CA . GLU A 1 97 ? -10.514 -1.160 -11.884 1.00 88.00 97 GLU A CA 1
ATOM 710 C C . GLU A 1 97 ? -10.679 -1.901 -10.558 1.00 88.00 97 GLU A C 1
ATOM 712 O O . GLU A 1 97 ? -11.801 -2.231 -10.187 1.00 88.00 97 GLU A O 1
ATOM 717 N N . ALA A 1 98 ? -9.591 -2.114 -9.814 1.00 86.38 98 ALA A N 1
ATOM 718 C CA . ALA A 1 98 ? -9.656 -2.898 -8.583 1.00 86.38 98 ALA A CA 1
ATOM 719 C C . ALA A 1 98 ? -10.061 -2.086 -7.339 1.00 86.38 98 ALA A C 1
ATOM 721 O O . ALA A 1 98 ? -10.716 -2.626 -6.452 1.00 86.38 98 ALA A O 1
ATOM 722 N N . LEU A 1 99 ? -9.665 -0.808 -7.234 1.00 86.50 99 LEU A N 1
ATOM 723 C CA . LEU A 1 99 ? -9.869 0.008 -6.019 1.00 86.50 99 LEU A CA 1
ATOM 724 C C . LEU A 1 99 ? -10.831 1.187 -6.219 1.00 86.50 99 LEU A C 1
ATOM 726 O O . LEU A 1 99 ? -11.118 1.928 -5.276 1.00 86.50 99 LEU A O 1
ATOM 730 N N . GLY A 1 100 ? -11.325 1.385 -7.440 1.00 90.38 100 GLY A N 1
ATOM 731 C CA . GLY A 1 100 ? -12.122 2.544 -7.814 1.00 90.38 100 GLY A CA 1
ATOM 732 C C . GLY A 1 100 ? -11.280 3.788 -8.110 1.00 90.38 100 GLY A C 1
ATOM 733 O O . GLY A 1 100 ? -10.078 3.867 -7.848 1.00 90.38 100 GLY A O 1
ATOM 734 N N . GLN A 1 101 ? -11.937 4.801 -8.677 1.00 91.75 101 GLN A N 1
ATOM 735 C CA . GLN A 1 101 ? -11.262 5.966 -9.251 1.00 91.75 101 GLN A CA 1
ATOM 736 C C . GLN A 1 101 ? -10.475 6.793 -8.226 1.00 91.75 101 GLN A C 1
ATOM 738 O O . GLN A 1 101 ? -9.364 7.224 -8.518 1.00 91.75 101 GLN A O 1
ATOM 743 N N . ILE A 1 102 ? -11.023 7.002 -7.026 1.00 92.38 102 ILE A N 1
ATOM 744 C CA . ILE A 1 102 ? -10.406 7.852 -5.997 1.00 92.38 102 ILE A CA 1
ATOM 745 C C . ILE A 1 102 ? -9.093 7.234 -5.494 1.00 92.38 102 ILE A C 1
ATOM 747 O O . ILE A 1 102 ? -8.032 7.849 -5.611 1.00 92.38 102 ILE A O 1
ATOM 751 N N . LYS A 1 103 ? -9.149 5.993 -4.998 1.00 93.31 103 LYS A N 1
ATOM 752 C CA . LYS A 1 103 ? -7.985 5.273 -4.461 1.00 93.31 103 LYS A CA 1
ATOM 753 C C . LYS A 1 103 ? -6.975 4.930 -5.555 1.00 93.31 103 LYS A C 1
ATOM 755 O O . LYS A 1 103 ? -5.775 5.125 -5.366 1.00 93.31 103 LYS A O 1
ATOM 760 N N . GLY A 1 104 ? -7.452 4.507 -6.729 1.00 91.50 104 GLY A N 1
ATOM 761 C CA . GLY A 1 104 ? -6.599 4.231 -7.883 1.00 91.50 104 GLY A CA 1
ATOM 762 C C . GLY A 1 104 ? -5.779 5.451 -8.312 1.00 91.50 104 GLY A C 1
ATOM 763 O O . GLY A 1 104 ? -4.568 5.344 -8.498 1.00 91.50 104 GLY A O 1
ATOM 764 N N . ASN A 1 105 ? -6.400 6.634 -8.382 1.00 92.00 105 ASN A N 1
ATOM 765 C CA . ASN A 1 105 ? -5.696 7.879 -8.703 1.00 92.00 105 ASN A CA 1
ATOM 766 C C . ASN A 1 105 ? -4.658 8.268 -7.641 1.00 92.00 105 ASN A C 1
ATOM 768 O O . ASN A 1 105 ? -3.557 8.685 -8.002 1.00 92.00 105 ASN A O 1
ATOM 772 N N . ALA A 1 106 ? -4.975 8.109 -6.354 1.00 93.19 106 ALA A N 1
ATOM 773 C CA . ALA A 1 106 ? -4.030 8.401 -5.277 1.00 93.19 106 ALA A CA 1
ATOM 774 C C . ALA A 1 106 ? -2.800 7.483 -5.316 1.00 93.19 106 ALA A C 1
ATOM 776 O O . ALA A 1 106 ? -1.670 7.961 -5.196 1.00 93.19 106 ALA A O 1
ATOM 777 N N . LEU A 1 107 ? -2.989 6.181 -5.568 1.00 92.81 107 LEU A N 1
ATOM 778 C CA . LEU A 1 107 ? -1.868 5.261 -5.783 1.00 92.81 107 LEU A CA 1
ATOM 779 C C . LEU A 1 107 ? -1.052 5.657 -7.013 1.00 92.81 107 LEU A C 1
ATOM 781 O O . LEU A 1 107 ? 0.171 5.754 -6.929 1.00 92.81 107 LEU A O 1
ATOM 785 N N . ASN A 1 108 ? -1.703 5.954 -8.137 1.00 90.38 108 ASN A N 1
ATOM 786 C CA . ASN A 1 108 ? -1.014 6.417 -9.341 1.00 90.38 108 ASN A CA 1
ATOM 787 C C . ASN A 1 108 ? -0.106 7.616 -9.024 1.00 90.38 108 ASN A C 1
ATOM 789 O O . ASN A 1 108 ? 1.090 7.595 -9.342 1.00 90.38 108 ASN A O 1
ATOM 793 N N . ALA A 1 109 ? -0.644 8.635 -8.355 1.00 91.88 109 ALA A N 1
ATOM 794 C CA . ALA A 1 109 ? 0.087 9.834 -7.968 1.00 91.88 109 ALA A CA 1
ATOM 795 C C . ALA A 1 109 ? 1.255 9.544 -7.018 1.00 91.88 109 ALA A C 1
ATOM 797 O O . ALA A 1 109 ? 2.374 10.017 -7.244 1.00 91.88 109 ALA A O 1
ATOM 798 N N . LEU A 1 110 ? 1.014 8.713 -6.000 1.00 92.88 110 LEU A N 1
ATOM 799 C CA . LEU A 1 110 ? 2.025 8.286 -5.041 1.00 92.88 110 LEU A CA 1
ATOM 800 C C . LEU A 1 110 ? 3.218 7.626 -5.744 1.00 92.88 110 LEU A C 1
ATOM 802 O O . LEU A 1 110 ? 4.370 7.995 -5.491 1.00 92.88 110 LEU A O 1
ATOM 806 N N . PHE A 1 111 ? 2.963 6.683 -6.651 1.00 91.00 111 PHE A N 1
ATOM 807 C CA . PHE A 1 111 ? 4.022 5.987 -7.380 1.00 91.00 111 PHE A CA 1
ATOM 808 C C . PHE A 1 111 ? 4.772 6.920 -8.330 1.00 91.00 111 PHE A C 1
ATOM 810 O O . PHE A 1 111 ? 6.006 6.924 -8.316 1.00 91.00 111 PHE A O 1
ATOM 817 N N . ALA A 1 112 ? 4.065 7.764 -9.087 1.00 88.50 112 ALA A N 1
ATOM 818 C CA . ALA A 1 112 ? 4.695 8.723 -9.997 1.00 88.50 112 ALA A CA 1
ATOM 819 C C . ALA A 1 112 ? 5.651 9.681 -9.268 1.00 88.50 112 ALA A C 1
ATOM 821 O O . ALA A 1 112 ? 6.740 9.974 -9.762 1.00 88.50 112 ALA A O 1
ATOM 822 N N . ALA A 1 113 ? 5.279 10.136 -8.073 1.00 89.19 113 ALA A N 1
ATOM 823 C CA . ALA A 1 113 ? 6.101 11.050 -7.288 1.00 89.19 113 ALA A CA 1
ATOM 824 C C . ALA A 1 113 ? 7.313 10.386 -6.615 1.00 89.19 113 ALA A C 1
ATOM 826 O O . ALA A 1 113 ? 8.261 11.077 -6.243 1.00 89.19 113 ALA A O 1
ATOM 827 N N . ASN A 1 114 ? 7.313 9.060 -6.470 1.00 87.06 114 ASN A N 1
ATOM 828 C CA . ASN A 1 114 ? 8.329 8.325 -5.718 1.00 87.06 114 ASN A CA 1
ATOM 829 C C . ASN A 1 114 ? 9.106 7.340 -6.599 1.00 87.06 114 ASN A C 1
ATOM 831 O O . ASN A 1 114 ? 9.311 6.177 -6.247 1.00 87.06 114 ASN A O 1
ATOM 835 N N . SER A 1 115 ? 9.563 7.816 -7.760 1.00 82.69 115 SER A N 1
ATOM 836 C CA . SER A 1 115 ? 10.377 7.036 -8.705 1.00 82.69 115 SER A CA 1
ATOM 837 C C . SER A 1 115 ? 9.724 5.715 -9.128 1.00 82.69 115 SER A C 1
ATOM 839 O O . SER A 1 115 ? 10.414 4.704 -9.262 1.00 82.69 115 SER A O 1
ATOM 841 N N . ASN A 1 116 ? 8.397 5.699 -9.294 1.00 78.62 116 ASN A N 1
ATOM 842 C CA . ASN A 1 116 ? 7.607 4.496 -9.563 1.00 78.62 116 ASN A CA 1
ATOM 843 C C . ASN A 1 116 ? 7.884 3.387 -8.534 1.00 78.62 116 ASN A C 1
ATOM 845 O O . ASN A 1 116 ? 8.136 2.250 -8.901 1.00 78.62 116 ASN A O 1
ATOM 849 N N . GLY A 1 117 ? 7.942 3.707 -7.239 1.00 72.62 117 GLY A N 1
ATOM 850 C CA . GLY A 1 117 ? 8.227 2.713 -6.195 1.00 72.62 117 GLY A CA 1
ATOM 851 C C . GLY A 1 117 ? 9.679 2.208 -6.178 1.00 72.62 117 GLY A C 1
ATOM 852 O O . GLY A 1 117 ? 10.006 1.234 -5.501 1.00 72.62 117 GLY A O 1
ATOM 853 N N . ASN A 1 118 ? 10.610 2.851 -6.889 1.00 77.56 118 ASN A N 1
ATOM 854 C CA . ASN A 1 118 ? 12.038 2.564 -6.739 1.00 77.56 118 ASN A CA 1
ATOM 855 C C . ASN A 1 118 ? 12.619 3.295 -5.519 1.00 77.56 118 ASN A C 1
ATOM 857 O O . ASN A 1 118 ? 13.454 4.192 -5.640 1.00 77.56 118 ASN A O 1
ATOM 861 N N . ILE A 1 119 ? 12.148 2.920 -4.332 1.00 83.38 119 ILE A N 1
ATOM 862 C CA . ILE A 1 119 ? 12.558 3.527 -3.068 1.00 83.38 1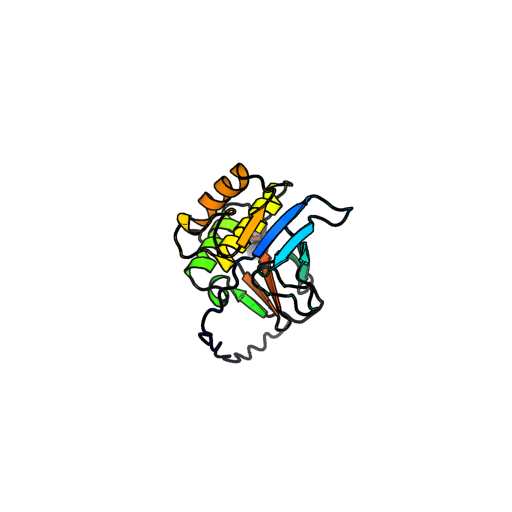19 ILE A CA 1
ATOM 863 C C . ILE A 1 119 ? 13.892 2.923 -2.611 1.00 83.38 119 ILE A C 1
ATOM 865 O O . ILE A 1 119 ? 13.977 1.733 -2.315 1.00 83.38 119 ILE A O 1
ATOM 869 N N . ALA A 1 120 ? 14.949 3.736 -2.545 1.00 77.88 120 ALA A N 1
ATOM 870 C CA . ALA A 1 120 ? 16.284 3.268 -2.155 1.00 77.88 120 ALA A CA 1
ATOM 871 C C . ALA A 1 120 ? 16.471 3.196 -0.632 1.00 77.88 120 ALA A C 1
ATOM 873 O O . ALA A 1 120 ? 17.174 2.328 -0.109 1.00 77.88 120 ALA A O 1
ATOM 874 N N . ASN A 1 121 ? 15.854 4.123 0.101 1.00 84.44 121 ASN A N 1
ATOM 875 C CA . ASN A 1 121 ? 15.970 4.165 1.545 1.00 84.44 121 ASN A CA 1
ATOM 876 C C . ASN A 1 121 ? 14.971 3.168 2.147 1.00 84.44 121 ASN A C 1
ATOM 878 O O . ASN A 1 121 ? 13.757 3.300 2.021 1.00 84.44 121 ASN A O 1
ATOM 882 N N . ARG A 1 122 ? 15.509 2.198 2.880 1.00 81.00 122 ARG A N 1
ATOM 883 C CA . ARG A 1 122 ? 15.306 2.258 4.317 1.00 81.00 122 ARG A CA 1
ATOM 884 C C . ARG A 1 122 ? 13.858 2.490 4.786 1.00 81.00 122 ARG A C 1
ATOM 886 O O . ARG A 1 122 ? 12.884 1.925 4.298 1.00 81.00 122 ARG A O 1
ATOM 893 N N . GLU A 1 123 ? 13.774 3.391 5.755 1.00 83.19 123 GLU A N 1
ATOM 894 C CA . GLU A 1 123 ? 12.581 4.022 6.312 1.00 83.19 123 GLU A CA 1
ATOM 895 C C . GLU A 1 123 ? 11.586 4.515 5.258 1.00 83.19 123 GLU A C 1
ATOM 897 O O . GLU A 1 123 ? 10.386 4.356 5.469 1.00 83.19 123 GLU A O 1
ATOM 902 N N . GLN A 1 124 ? 12.055 5.034 4.114 1.00 87.56 124 GLN A N 1
ATOM 903 C CA . GLN A 1 124 ? 11.159 5.486 3.040 1.00 87.56 124 GLN A CA 1
ATOM 904 C C . GLN A 1 124 ? 10.291 4.338 2.537 1.00 87.56 124 GLN A C 1
ATOM 906 O O . GLN A 1 124 ? 9.109 4.529 2.304 1.00 87.56 124 GLN A O 1
ATOM 911 N N . THR A 1 125 ? 10.846 3.132 2.421 1.00 86.88 125 THR A N 1
ATOM 912 C CA . THR A 1 125 ? 10.104 1.968 1.923 1.00 86.88 125 THR A CA 1
ATOM 913 C C . THR A 1 125 ? 8.956 1.581 2.857 1.00 86.88 125 THR A C 1
ATOM 915 O O . THR A 1 125 ? 7.907 1.161 2.381 1.00 86.88 125 THR A O 1
ATOM 918 N N . VAL A 1 126 ? 9.121 1.749 4.175 1.00 86.56 126 VAL A N 1
ATOM 919 C CA . VAL A 1 126 ? 8.033 1.480 5.136 1.00 86.56 126 VAL A CA 1
ATOM 920 C C . VAL A 1 126 ? 7.024 2.600 5.179 1.00 86.56 126 VAL A C 1
ATOM 922 O O . VAL A 1 126 ? 5.841 2.302 5.194 1.00 86.56 126 VAL A O 1
ATOM 925 N N . ALA A 1 127 ? 7.459 3.860 5.151 1.00 90.94 127 ALA A N 1
ATOM 926 C CA . ALA A 1 127 ? 6.526 4.977 5.044 1.00 90.94 127 ALA A CA 1
ATOM 927 C C . ALA A 1 127 ? 5.673 4.859 3.768 1.00 90.94 127 ALA A C 1
ATOM 929 O O . ALA A 1 127 ? 4.463 5.047 3.813 1.00 90.94 127 ALA A O 1
ATOM 930 N N . PHE A 1 128 ? 6.295 4.454 2.658 1.00 91.88 128 PHE A N 1
ATOM 931 C CA . PHE A 1 128 ? 5.624 4.215 1.386 1.00 91.88 128 PHE A CA 1
ATOM 932 C C . PHE A 1 128 ? 4.618 3.062 1.475 1.00 91.88 128 PHE A C 1
ATOM 934 O O . PHE A 1 128 ? 3.481 3.206 1.046 1.00 91.88 128 PHE A O 1
ATOM 941 N N . GLN A 1 129 ? 5.010 1.935 2.075 1.00 91.19 129 GLN A N 1
ATOM 942 C CA . GLN A 1 129 ? 4.111 0.800 2.284 1.00 91.19 129 GLN A CA 1
ATOM 943 C C . GLN A 1 129 ? 2.952 1.122 3.239 1.00 91.19 129 GLN A C 1
ATOM 945 O O . GLN A 1 129 ? 1.827 0.709 2.977 1.00 91.19 129 GLN A O 1
ATOM 950 N N . ALA A 1 130 ? 3.212 1.858 4.321 1.00 92.25 130 ALA A N 1
ATOM 951 C CA . ALA A 1 130 ? 2.182 2.316 5.247 1.00 92.25 130 ALA A CA 1
ATOM 952 C C . ALA A 1 130 ? 1.152 3.179 4.513 1.00 92.25 130 ALA A C 1
ATOM 954 O O . ALA A 1 130 ? -0.040 2.927 4.609 1.00 92.25 130 ALA A O 1
ATOM 955 N N . LEU A 1 131 ? 1.618 4.122 3.691 1.00 95.12 131 LEU A N 1
ATOM 956 C CA . LEU A 1 131 ? 0.738 4.978 2.904 1.00 95.12 131 LEU A CA 1
ATOM 957 C C . LEU A 1 131 ? -0.076 4.207 1.855 1.00 95.12 131 LEU A C 1
ATOM 959 O O . LEU A 1 131 ? -1.210 4.582 1.586 1.00 95.12 131 LEU A O 1
ATOM 963 N N . ILE A 1 132 ? 0.453 3.116 1.287 1.00 93.81 132 ILE A N 1
ATOM 964 C CA . ILE A 1 132 ? -0.347 2.221 0.435 1.00 93.81 132 ILE A CA 1
ATOM 965 C C . ILE A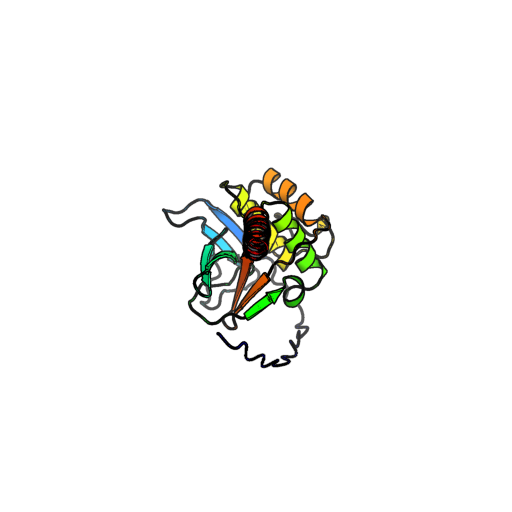 1 132 ? -1.530 1.649 1.222 1.00 93.81 132 ILE A C 1
ATOM 967 O O . ILE A 1 132 ? -2.645 1.667 0.710 1.00 93.81 132 ILE A O 1
ATOM 971 N N . TRP A 1 133 ? -1.311 1.163 2.447 1.00 93.31 133 TRP A N 1
ATOM 972 C CA . TRP A 1 133 ? -2.394 0.619 3.270 1.00 93.31 133 TRP A CA 1
ATOM 973 C C . TRP A 1 133 ? -3.409 1.694 3.658 1.00 93.31 133 TRP A C 1
ATOM 975 O O . TRP A 1 133 ? -4.598 1.483 3.455 1.00 93.31 133 TRP A O 1
ATOM 985 N N . GLU A 1 134 ? -2.959 2.871 4.085 1.00 94.81 134 GLU A N 1
ATOM 986 C CA . GLU A 1 134 ? -3.847 4.012 4.362 1.00 94.81 134 GLU A CA 1
ATOM 987 C C . GLU A 1 134 ? -4.709 4.367 3.137 1.00 94.81 134 GLU A C 1
ATOM 989 O O . GLU A 1 134 ? -5.916 4.570 3.246 1.00 94.81 134 GLU A O 1
ATOM 994 N N . ILE A 1 135 ? -4.127 4.361 1.929 1.00 94.38 135 ILE A N 1
ATOM 995 C CA . ILE A 1 135 ? -4.885 4.610 0.695 1.00 94.38 135 ILE A CA 1
ATOM 996 C C . ILE A 1 135 ? -5.912 3.505 0.424 1.00 94.38 135 ILE A C 1
ATOM 998 O O . ILE A 1 135 ? -7.037 3.781 0.005 1.00 94.38 135 ILE A O 1
ATOM 1002 N N . VAL A 1 136 ? -5.540 2.245 0.633 1.00 93.50 136 VAL A N 1
ATOM 1003 C CA . VAL A 1 136 ? -6.414 1.101 0.349 1.00 93.50 136 VAL A CA 1
ATOM 1004 C C . VAL A 1 136 ? -7.569 1.015 1.344 1.00 93.50 136 VAL A C 1
ATOM 1006 O O . VAL A 1 136 ? -8.699 0.776 0.914 1.00 93.50 136 VAL A O 1
ATOM 1009 N N . TYR A 1 137 ? -7.329 1.239 2.635 1.00 91.19 137 TYR A N 1
ATOM 1010 C CA . TYR A 1 137 ? -8.333 1.029 3.680 1.00 91.19 137 TYR A CA 1
ATOM 1011 C C . TYR A 1 137 ? -9.090 2.307 4.055 1.00 91.19 137 TYR A C 1
ATOM 1013 O O . TYR A 1 137 ? -10.317 2.258 4.130 1.00 91.19 137 TYR A O 1
ATOM 1021 N N . ASP A 1 138 ? -8.413 3.449 4.176 1.00 93.69 138 ASP A N 1
ATOM 1022 C CA . ASP A 1 138 ? -8.980 4.644 4.819 1.00 93.69 138 ASP A CA 1
ATOM 1023 C C . ASP A 1 138 ? -9.246 5.814 3.865 1.00 93.69 138 ASP A C 1
ATOM 1025 O O . ASP A 1 138 ? -10.168 6.595 4.092 1.00 93.69 138 ASP A O 1
ATOM 1029 N N . PHE A 1 139 ? -8.522 5.907 2.746 1.00 95.50 139 PHE A N 1
ATOM 1030 C CA . PHE A 1 139 ? -8.631 7.077 1.876 1.00 95.50 139 PHE A CA 1
ATOM 1031 C C . PHE A 1 139 ? -9.992 7.234 1.193 1.00 95.50 139 PHE A C 1
ATOM 1033 O O . PHE A 1 139 ? -10.419 6.390 0.397 1.00 95.50 139 PHE A O 1
ATOM 1040 N N . ASP A 1 140 ? -10.621 8.383 1.422 1.00 94.62 140 ASP A N 1
ATOM 1041 C CA . ASP A 1 140 ? -11.921 8.758 0.858 1.00 94.62 140 ASP A CA 1
ATOM 1042 C C . ASP A 1 140 ? -11.835 9.863 -0.212 1.00 94.62 140 ASP A C 1
ATOM 1044 O O . ASP A 1 140 ? -12.851 10.277 -0.773 1.00 94.62 140 ASP A O 1
ATOM 1048 N N . GLY A 1 141 ? -10.621 10.323 -0.532 1.00 94.19 141 GLY A N 1
ATOM 1049 C CA . GLY A 1 141 ? -10.374 11.462 -1.421 1.00 94.19 141 GLY A CA 1
ATOM 1050 C C . GLY A 1 141 ? -9.906 12.724 -0.696 1.00 94.19 141 GLY A C 1
ATOM 1051 O O . GLY A 1 141 ? -9.461 13.666 -1.355 1.00 94.19 141 GLY A O 1
ATOM 1052 N N . SER A 1 142 ? -9.971 12.751 0.636 1.00 95.00 142 SER A N 1
ATOM 1053 C CA . SER A 1 142 ? -9.491 13.852 1.471 1.00 95.00 142 SER A CA 1
ATOM 1054 C C . SER A 1 142 ? -8.131 13.541 2.097 1.00 95.00 142 SER A C 1
ATOM 1056 O O . SER A 1 142 ? -7.847 12.409 2.478 1.00 95.00 142 SER A O 1
ATOM 1058 N N . GLU A 1 143 ? -7.276 14.551 2.253 1.00 93.94 143 GLU A N 1
ATOM 1059 C CA . GLU A 1 143 ? -5.980 14.370 2.927 1.00 93.94 143 GLU A CA 1
ATOM 1060 C C . GLU A 1 143 ? -6.151 13.980 4.405 1.00 93.94 143 GLU A C 1
ATOM 1062 O O . GLU A 1 143 ? -5.306 13.290 4.968 1.00 93.94 143 GLU A O 1
ATOM 1067 N N . GLN A 1 144 ? -7.255 14.409 5.024 1.00 94.19 144 GLN A N 1
ATOM 1068 C CA . GLN A 1 144 ? -7.589 14.138 6.421 1.00 94.19 144 GLN A CA 1
ATOM 1069 C C . GLN A 1 144 ? -7.908 12.664 6.686 1.00 94.19 144 GLN A C 1
ATOM 1071 O O . GLN A 1 144 ? -7.770 12.231 7.822 1.00 94.19 144 GLN A O 1
ATOM 1076 N N . SER A 1 145 ? -8.312 11.907 5.661 1.00 94.56 145 SER A N 1
ATOM 1077 C CA . SER A 1 145 ? -8.564 10.464 5.779 1.00 94.56 145 SER A CA 1
ATOM 1078 C C . SER A 1 145 ? -7.290 9.612 5.862 1.00 94.56 145 SER A C 1
ATOM 1080 O O . SER A 1 145 ? -7.377 8.423 6.132 1.00 94.56 145 SER A O 1
ATOM 1082 N N . LEU A 1 146 ? -6.113 10.206 5.633 1.00 94.75 146 LEU A N 1
ATOM 1083 C CA . LEU A 1 146 ? -4.811 9.543 5.732 1.00 94.75 146 LEU A CA 1
ATOM 1084 C C . LEU A 1 146 ? -4.132 9.947 7.048 1.00 94.75 146 LEU A C 1
ATOM 1086 O O . LEU A 1 146 ? -3.482 11.002 7.125 1.00 94.75 146 LEU A O 1
ATOM 1090 N N . ASP A 1 147 ? -4.259 9.105 8.071 1.00 94.00 147 ASP A N 1
ATOM 1091 C CA . ASP A 1 147 ? -3.687 9.324 9.397 1.00 94.00 147 ASP A CA 1
ATOM 1092 C C . ASP A 1 147 ? -3.206 8.010 10.012 1.00 94.00 147 ASP A C 1
ATOM 1094 O O . ASP A 1 147 ? -3.963 7.256 10.594 1.00 94.00 147 ASP A O 1
ATOM 1098 N N . ILE A 1 148 ? -1.891 7.829 10.059 1.00 92.25 148 ILE A N 1
ATOM 1099 C CA . ILE A 1 148 ? -1.241 6.645 10.643 1.00 92.25 148 ILE A CA 1
ATOM 1100 C C . ILE A 1 148 ? -1.574 6.384 12.121 1.00 92.25 148 ILE A C 1
ATOM 1102 O O . ILE A 1 148 ? -1.180 5.348 12.664 1.00 92.25 148 ILE A O 1
ATOM 1106 N N . THR A 1 149 ? -2.188 7.348 12.813 1.00 92.56 149 THR A N 1
ATOM 1107 C CA . THR A 1 149 ? -2.591 7.235 14.217 1.00 92.56 149 THR A CA 1
ATOM 1108 C C . THR A 1 149 ? -4.084 6.994 14.423 1.00 92.56 149 THR A C 1
ATOM 1110 O O . THR A 1 149 ? -4.465 6.670 15.551 1.00 92.56 149 THR A O 1
ATOM 1113 N N . ASP A 1 150 ? -4.912 7.094 13.382 1.00 91.31 150 ASP A N 1
ATOM 1114 C CA . ASP A 1 150 ? -6.363 6.910 13.462 1.00 91.31 150 ASP A CA 1
ATOM 1115 C C . ASP A 1 150 ? -6.925 6.157 12.240 1.00 91.31 150 ASP A C 1
ATOM 1117 O O . ASP A 1 150 ? -6.191 5.827 11.327 1.00 91.31 150 ASP A O 1
ATOM 1121 N N . GLY A 1 151 ? -8.214 5.819 12.230 1.00 88.56 151 GLY A N 1
ATOM 1122 C CA . GLY A 1 151 ? -8.828 5.077 11.120 1.00 88.56 151 GLY A CA 1
ATOM 1123 C C . GLY A 1 151 ? -8.758 3.555 11.268 1.00 88.56 151 GLY A C 1
ATOM 1124 O O . GLY A 1 151 ? -8.592 3.028 12.375 1.00 88.56 151 GLY A O 1
ATOM 1125 N N . ASN A 1 152 ? -8.965 2.840 10.159 1.00 85.81 152 ASN A N 1
ATOM 1126 C CA . ASN A 1 152 ? -9.032 1.379 10.142 1.00 85.81 152 ASN A CA 1
ATOM 1127 C C . ASN A 1 152 ? -7.646 0.743 10.253 1.00 85.81 152 ASN A C 1
ATOM 1129 O O . ASN A 1 152 ? -7.526 -0.332 10.846 1.00 85.81 152 ASN A O 1
ATOM 1133 N N . VAL A 1 153 ? -6.608 1.384 9.712 1.00 86.44 153 VAL A N 1
ATOM 1134 C CA . VAL A 1 153 ? -5.214 0.948 9.840 1.00 86.44 153 VAL A CA 1
ATOM 1135 C C . VAL A 1 153 ? -4.447 1.943 10.703 1.00 86.44 153 VAL A C 1
ATOM 1137 O O . VAL A 1 153 ? -4.491 3.140 10.485 1.00 86.44 153 VAL A O 1
ATOM 1140 N N . ARG A 1 154 ? -3.717 1.450 11.706 1.00 89.25 154 ARG A N 1
ATOM 1141 C CA . ARG A 1 154 ? -2.865 2.283 12.567 1.00 89.25 154 ARG A CA 1
ATOM 1142 C C . ARG A 1 154 ? -1.444 1.786 12.510 1.00 89.25 154 ARG A C 1
ATOM 1144 O O . ARG A 1 154 ? -1.166 0.674 12.949 1.00 89.25 154 ARG A O 1
ATOM 1151 N N . VAL A 1 155 ? -0.524 2.604 12.016 1.00 86.94 155 VAL A N 1
ATOM 1152 C CA . VAL A 1 155 ? 0.867 2.193 11.808 1.00 86.94 155 VAL A CA 1
ATOM 1153 C C . VAL A 1 155 ? 1.789 2.837 12.842 1.00 86.94 155 VAL A C 1
ATOM 1155 O O . VAL A 1 155 ? 1.975 4.053 12.886 1.00 86.94 155 VAL A O 1
ATOM 1158 N N . ARG A 1 156 ? 2.433 2.009 13.667 1.00 87.88 156 ARG A N 1
ATOM 1159 C CA . ARG A 1 156 ? 3.388 2.431 14.701 1.00 87.88 156 ARG A CA 1
ATOM 1160 C C . ARG A 1 156 ? 4.837 2.278 14.252 1.00 87.88 156 ARG A C 1
ATOM 1162 O O . ARG A 1 156 ? 5.172 1.478 13.381 1.00 87.88 156 ARG A O 1
ATOM 1169 N N . MET A 1 157 ? 5.713 3.041 14.910 1.00 84.69 157 MET A N 1
ATOM 1170 C CA . MET A 1 157 ? 7.169 3.024 14.701 1.00 84.69 157 MET A CA 1
ATOM 1171 C C . MET A 1 157 ? 7.611 3.345 13.265 1.00 84.69 157 MET A C 1
ATOM 1173 O O . MET A 1 157 ? 8.605 2.820 12.758 1.00 84.69 157 MET A O 1
ATOM 1177 N N . ILE A 1 158 ? 6.894 4.264 12.619 1.00 86.25 158 ILE A N 1
ATOM 1178 C CA . ILE A 1 158 ? 7.260 4.811 11.312 1.00 86.25 158 ILE A CA 1
ATOM 1179 C C . ILE A 1 158 ? 7.761 6.248 11.432 1.00 86.25 158 ILE A C 1
ATOM 1181 O O . ILE A 1 158 ? 7.377 7.000 12.328 1.00 86.25 158 ILE A O 1
ATOM 1185 N N . ASN A 1 159 ? 8.635 6.644 10.508 1.00 89.38 159 ASN A N 1
ATOM 1186 C CA . ASN A 1 159 ? 9.125 8.014 10.432 1.00 89.38 159 ASN A CA 1
ATOM 1187 C C . ASN A 1 159 ? 7.993 8.934 9.934 1.00 89.38 159 ASN A C 1
ATOM 1189 O O . ASN A 1 159 ? 7.727 8.992 8.731 1.00 89.38 159 ASN A O 1
ATOM 1193 N N . ARG A 1 160 ? 7.331 9.645 10.860 1.00 91.69 160 ARG A N 1
ATOM 1194 C CA . ARG A 1 160 ? 6.163 10.493 10.558 1.00 91.69 160 ARG A CA 1
ATOM 1195 C C . ARG A 1 160 ? 6.475 11.568 9.523 1.00 91.69 160 ARG A C 1
ATOM 1197 O O . ARG A 1 160 ? 5.716 11.732 8.581 1.00 91.69 160 ARG A O 1
ATOM 1204 N N . THR A 1 161 ? 7.621 12.237 9.628 1.00 92.69 161 THR A N 1
ATOM 1205 C CA . THR A 1 161 ? 8.040 13.253 8.648 1.00 92.69 161 THR A CA 1
ATOM 1206 C C . THR A 1 161 ? 8.110 12.680 7.233 1.00 92.69 161 THR A C 1
ATOM 1208 O O . THR A 1 161 ? 7.721 13.336 6.267 1.00 92.69 161 THR A O 1
ATOM 1211 N N . MET A 1 162 ? 8.587 11.441 7.100 1.00 90.75 162 MET A N 1
ATOM 1212 C CA . MET A 1 162 ? 8.664 10.771 5.807 1.00 90.75 162 MET A CA 1
ATOM 1213 C C . MET A 1 162 ? 7.284 10.390 5.270 1.00 90.75 162 MET A C 1
ATOM 1215 O O . MET A 1 162 ? 7.027 10.567 4.081 1.00 90.75 162 MET A O 1
ATOM 1219 N N . PHE A 1 163 ? 6.406 9.901 6.148 1.00 93.06 163 PHE A N 1
ATOM 1220 C CA . PHE A 1 163 ? 5.020 9.595 5.809 1.00 93.06 163 PHE A CA 1
ATOM 1221 C C . PHE A 1 163 ? 4.282 10.844 5.311 1.00 93.06 163 PHE A C 1
ATOM 1223 O O . PHE A 1 163 ? 3.758 10.830 4.204 1.00 93.06 163 PHE A O 1
ATOM 1230 N N . GLU A 1 164 ? 4.334 11.952 6.057 1.00 94.19 164 GLU A N 1
ATOM 1231 C CA . GLU A 1 164 ? 3.684 13.219 5.685 1.00 94.19 164 GLU A CA 1
ATOM 1232 C C . GLU A 1 164 ? 4.200 13.768 4.345 1.00 94.19 164 GLU A C 1
ATOM 1234 O O . GLU A 1 164 ? 3.429 14.233 3.503 1.00 94.19 164 GLU A O 1
ATOM 1239 N N . SER A 1 165 ? 5.509 13.653 4.100 1.00 91.69 165 SER A N 1
ATOM 1240 C CA . SER A 1 165 ? 6.109 14.035 2.817 1.00 91.69 165 SER A CA 1
ATOM 1241 C C . SER A 1 165 ? 5.513 13.235 1.650 1.00 91.69 165 SER A C 1
ATOM 1243 O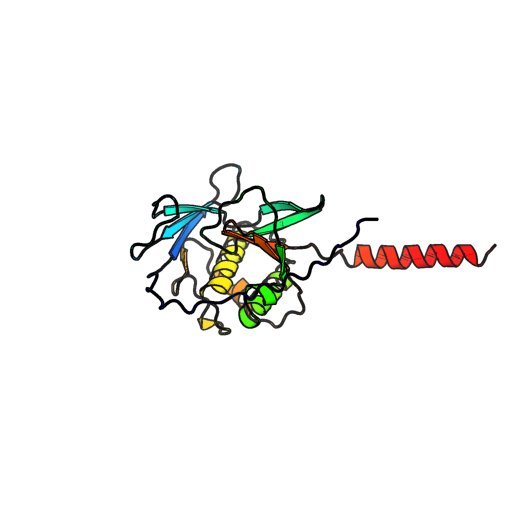 O . SER A 1 165 ? 5.125 13.814 0.632 1.00 91.69 165 SER A O 1
ATOM 1245 N N . MET A 1 166 ? 5.364 11.916 1.805 1.00 92.81 166 MET A N 1
ATOM 1246 C CA . MET A 1 166 ? 4.770 11.044 0.784 1.00 92.81 166 MET A CA 1
ATOM 1247 C C . MET A 1 166 ? 3.255 11.231 0.653 1.00 92.81 166 MET A C 1
ATOM 1249 O O . MET A 1 166 ? 2.738 11.188 -0.464 1.00 92.81 166 MET A O 1
ATOM 1253 N N . LYS A 1 167 ? 2.554 11.502 1.758 1.00 94.25 167 LYS A N 1
ATOM 1254 C CA . LYS A 1 167 ? 1.114 11.783 1.787 1.00 94.25 167 LYS A CA 1
ATOM 1255 C C . LYS A 1 167 ? 0.764 12.941 0.860 1.00 94.25 167 LYS A C 1
ATOM 1257 O O . LYS A 1 167 ? -0.083 12.802 -0.018 1.00 94.25 167 LYS A O 1
ATOM 1262 N N . SER A 1 168 ? 1.523 14.035 0.948 1.00 91.25 168 SER A N 1
ATOM 1263 C CA . SER A 1 168 ? 1.350 15.202 0.070 1.00 91.25 168 SER A CA 1
ATOM 1264 C C . SER A 1 168 ? 1.512 14.885 -1.425 1.00 91.25 168 SER A C 1
ATOM 1266 O O . SER A 1 168 ? 1.019 15.612 -2.290 1.00 91.25 168 SER A O 1
ATOM 1268 N N . ALA A 1 169 ? 2.222 13.803 -1.753 1.00 88.44 169 ALA A N 1
ATOM 1269 C CA . ALA A 1 169 ? 2.428 13.361 -3.120 1.00 88.44 169 ALA A CA 1
ATOM 1270 C C . ALA A 1 169 ? 1.245 12.541 -3.657 1.00 88.44 169 ALA A C 1
ATOM 1272 O O . ALA A 1 169 ? 0.885 12.710 -4.822 1.00 88.44 169 ALA A O 1
ATOM 1273 N N . ALA A 1 170 ? 0.616 11.720 -2.809 1.00 89.00 170 ALA A N 1
ATOM 1274 C CA . ALA A 1 170 ? -0.590 10.958 -3.143 1.00 89.00 170 ALA A CA 1
ATOM 1275 C C . ALA A 1 170 ? -1.798 11.862 -3.455 1.00 89.00 170 ALA A C 1
ATOM 1277 O O . ALA A 1 170 ? -2.661 11.488 -4.240 1.00 89.00 170 ALA A O 1
ATOM 1278 N N . MET A 1 171 ? -1.819 13.082 -2.907 1.00 91.06 171 MET A N 1
ATOM 1279 C CA . MET A 1 171 ? -2.877 14.073 -3.150 1.00 91.06 171 MET A CA 1
ATOM 1280 C C . MET A 1 171 ? -2.775 14.793 -4.505 1.00 91.06 171 MET A C 1
ATOM 1282 O O . MET A 1 171 ? -3.622 15.624 -4.837 1.00 91.06 171 MET A O 1
ATOM 1286 N N . ARG A 1 172 ? -1.724 14.545 -5.295 1.00 87.06 172 ARG A N 1
ATOM 1287 C CA . ARG A 1 172 ? -1.530 15.215 -6.590 1.00 87.06 172 ARG A CA 1
ATOM 1288 C C . ARG A 1 172 ? -2.298 14.490 -7.691 1.00 87.06 172 ARG A C 1
ATOM 1290 O O . ARG A 1 172 ? -2.424 13.278 -7.674 1.00 87.06 172 ARG A O 1
ATOM 1297 N N . ASN A 1 173 ? -2.722 15.213 -8.724 1.00 72.81 173 ASN A N 1
ATOM 1298 C CA . ASN A 1 173 ? -3.197 14.570 -9.950 1.00 72.81 173 ASN A CA 1
ATOM 1299 C C . ASN A 1 173 ? -1.984 14.085 -10.761 1.00 72.81 173 ASN A C 1
ATOM 1301 O O . ASN A 1 173 ? -1.177 14.903 -11.208 1.00 72.81 173 ASN A O 1
ATOM 1305 N N . GLY A 1 174 ? -1.837 12.769 -10.927 1.00 62.03 174 GLY A N 1
ATOM 1306 C CA . GLY A 1 174 ? -0.731 12.146 -11.660 1.00 62.03 174 GLY A CA 1
ATOM 1307 C C . GLY A 1 174 ? -1.221 11.321 -12.859 1.00 62.03 174 GLY A C 1
ATOM 1308 O O . GLY A 1 174 ? -2.208 10.605 -12.719 1.00 62.03 174 GLY A O 1
ATOM 1309 N N . PRO A 1 175 ? -0.557 11.384 -14.030 1.00 62.69 175 PRO A N 1
ATOM 1310 C CA . PRO A 1 175 ? -0.974 10.674 -15.248 1.00 62.69 175 PRO A CA 1
ATOM 1311 C C . PRO A 1 175 ? -0.558 9.188 -15.302 1.00 62.69 175 PRO A C 1
ATOM 1313 O O . PRO A 1 175 ? -0.378 8.635 -16.383 1.00 62.69 175 PRO A O 1
ATOM 1316 N N . SER A 1 176 ? -0.337 8.530 -14.169 1.00 62.62 176 SER A N 1
ATOM 1317 C CA . SER A 1 176 ? 0.176 7.155 -14.125 1.00 62.62 176 SER A CA 1
ATOM 1318 C C . SER A 1 176 ? -0.932 6.126 -14.334 1.00 62.62 176 SER A C 1
ATOM 1320 O O . SER A 1 176 ? -2.012 6.245 -13.771 1.00 62.62 176 SER A O 1
ATOM 1322 N N . THR A 1 177 ? -0.631 5.084 -15.104 1.00 66.44 177 THR A N 1
ATOM 1323 C CA . THR A 1 177 ? -1.391 3.831 -15.148 1.00 66.44 177 THR A CA 1
ATOM 1324 C C . THR A 1 177 ? -0.599 2.797 -14.359 1.00 66.44 177 THR A C 1
ATOM 1326 O O . THR A 1 177 ? 0.360 2.221 -14.873 1.00 66.44 177 THR A O 1
ATOM 1329 N N . LEU A 1 178 ? -0.911 2.657 -13.075 1.00 74.19 178 LEU A N 1
ATOM 1330 C CA . LEU A 1 178 ? -0.387 1.586 -12.243 1.00 74.19 178 LEU A CA 1
ATOM 1331 C C . LEU A 1 178 ? -1.279 0.359 -12.386 1.00 74.19 178 LEU A C 1
ATOM 1333 O O . LEU A 1 178 ? -2.508 0.468 -12.336 1.00 74.19 178 LEU A O 1
ATOM 1337 N N . ASP A 1 179 ? -0.634 -0.793 -12.501 1.00 69.44 179 ASP A N 1
ATOM 1338 C CA . ASP A 1 179 ? -1.313 -2.073 -12.531 1.00 69.44 179 ASP A CA 1
ATOM 1339 C C . ASP A 1 179 ? -1.263 -2.714 -11.139 1.00 69.44 179 ASP A C 1
ATOM 1341 O O . ASP A 1 179 ? -0.305 -2.596 -10.375 1.00 69.44 179 ASP A O 1
ATOM 1345 N N . LEU A 1 180 ? -2.342 -3.381 -10.791 1.00 70.81 180 LEU A N 1
ATOM 1346 C CA . LEU A 1 180 ? -2.507 -4.290 -9.681 1.00 70.81 180 LEU A CA 1
ATOM 1347 C C . LEU A 1 180 ? -2.498 -5.707 -10.231 1.00 70.81 180 LEU A C 1
ATOM 1349 O O . LEU A 1 180 ? -2.948 -5.987 -11.338 1.00 70.81 180 LEU A O 1
ATOM 1353 N N . ILE A 1 181 ? -1.997 -6.608 -9.417 1.00 64.25 181 ILE A N 1
ATOM 1354 C CA . ILE A 1 181 ? -2.101 -8.033 -9.624 1.00 64.25 181 ILE A CA 1
ATOM 1355 C C . ILE A 1 181 ? -3.024 -8.555 -8.535 1.00 64.25 181 ILE A C 1
ATOM 1357 O O . ILE A 1 181 ? -2.712 -8.440 -7.347 1.00 64.25 181 ILE A O 1
ATOM 1361 N N . ALA A 1 182 ? -4.148 -9.119 -8.953 1.00 66.75 182 ALA A N 1
ATOM 1362 C CA . ALA A 1 182 ? -5.095 -9.808 -8.096 1.00 66.75 182 ALA A CA 1
ATOM 1363 C C . ALA A 1 182 ? -4.949 -11.323 -8.277 1.00 66.75 182 ALA A C 1
ATOM 1365 O O . ALA A 1 182 ? -4.601 -11.808 -9.350 1.00 66.75 182 ALA A O 1
ATOM 1366 N N . SER A 1 183 ? -5.206 -12.088 -7.226 1.00 64.69 183 SER A N 1
ATOM 1367 C CA . SER A 1 183 ? -5.304 -13.547 -7.297 1.00 64.69 183 SER A CA 1
ATOM 1368 C C . SER A 1 183 ? -6.483 -13.999 -6.458 1.00 64.69 183 SER A C 1
ATOM 1370 O O . SER A 1 183 ? -6.738 -13.429 -5.394 1.00 64.69 183 SER A O 1
ATOM 1372 N N . ASP A 1 184 ? -7.158 -15.043 -6.934 1.00 58.81 184 ASP A N 1
ATOM 1373 C CA . ASP A 1 184 ? -8.318 -15.652 -6.283 1.00 58.81 184 ASP A CA 1
ATOM 1374 C C . ASP A 1 184 ? -8.010 -16.111 -4.845 1.00 58.81 184 ASP A C 1
ATOM 1376 O O . ASP A 1 184 ? -8.895 -16.123 -3.991 1.00 58.81 184 ASP A O 1
ATOM 1380 N N . ASP A 1 185 ? -6.739 -16.396 -4.543 1.00 55.53 185 ASP A N 1
ATOM 1381 C CA . ASP A 1 185 ? -6.269 -16.881 -3.241 1.00 55.53 185 ASP A CA 1
ATOM 1382 C C . ASP A 1 185 ? -5.840 -15.749 -2.278 1.00 55.53 185 ASP A C 1
ATOM 1384 O O . ASP A 1 185 ? -4.924 -15.913 -1.471 1.00 55.53 185 ASP A O 1
ATOM 1388 N N . PHE A 1 186 ? -6.515 -14.594 -2.320 1.00 50.69 186 PHE A N 1
ATOM 1389 C CA . PHE A 1 186 ? -6.321 -13.454 -1.396 1.00 50.69 186 PHE A CA 1
ATOM 1390 C C . PHE A 1 186 ? -4.976 -12.708 -1.521 1.00 50.69 186 PHE A C 1
ATOM 1392 O O . PHE A 1 186 ? -4.563 -11.984 -0.611 1.00 50.69 186 PHE A O 1
ATOM 1399 N N . ASN A 1 187 ? -4.284 -12.841 -2.655 1.00 53.12 187 ASN A N 1
ATOM 1400 C CA . ASN A 1 187 ? -2.991 -12.195 -2.896 1.00 53.12 187 ASN A CA 1
ATOM 1401 C C . ASN A 1 187 ? -3.120 -10.981 -3.817 1.00 53.12 187 ASN A C 1
ATOM 1403 O O . ASN A 1 187 ? -2.762 -11.040 -4.992 1.00 53.12 187 ASN A O 1
ATOM 1407 N N . ASN A 1 188 ? -3.582 -9.863 -3.255 1.00 54.31 188 ASN A N 1
ATOM 1408 C CA . ASN A 1 188 ? -3.597 -8.585 -3.960 1.00 54.31 188 ASN A CA 1
ATOM 1409 C C . ASN A 1 188 ? -2.268 -7.850 -3.741 1.00 54.31 188 ASN A C 1
ATOM 1411 O O . ASN A 1 188 ? -1.881 -7.521 -2.615 1.00 54.31 188 ASN A O 1
ATOM 1415 N N . ASN A 1 189 ? -1.551 -7.611 -4.835 1.00 56.47 189 ASN A N 1
ATOM 1416 C CA . ASN A 1 189 ? -0.278 -6.904 -4.853 1.00 56.47 189 ASN A CA 1
ATOM 1417 C C . ASN A 1 189 ? -0.313 -5.798 -5.912 1.00 56.47 189 ASN A C 1
ATOM 1419 O O . ASN A 1 189 ? -0.761 -6.010 -7.031 1.00 56.47 189 ASN A O 1
ATOM 1423 N N . ILE A 1 190 ? 0.227 -4.623 -5.609 1.00 57.16 190 ILE A N 1
ATOM 1424 C CA . ILE A 1 190 ? 0.518 -3.593 -6.613 1.00 57.16 190 ILE A CA 1
ATOM 1425 C C . ILE A 1 190 ? 1.685 -4.050 -7.464 1.00 57.16 190 ILE A C 1
ATOM 1427 O O . ILE A 1 190 ? 2.755 -4.333 -6.928 1.00 57.16 190 ILE A O 1
ATOM 1431 N N . LEU A 1 191 ? 1.494 -4.062 -8.780 1.00 55.44 191 LEU A N 1
ATOM 1432 C CA . LEU A 1 191 ? 2.541 -4.284 -9.755 1.00 55.44 191 LEU A CA 1
ATOM 1433 C C . LEU A 1 191 ? 3.148 -2.960 -10.190 1.00 55.44 191 LEU A C 1
ATOM 1435 O O . LEU A 1 191 ? 2.552 -2.159 -10.908 1.00 55.44 191 LEU A O 1
ATOM 1439 N N . VAL A 1 192 ? 4.412 -2.774 -9.839 1.00 54.59 192 VAL A N 1
ATOM 1440 C CA . VAL A 1 192 ? 5.220 -1.762 -10.499 1.00 54.59 192 VAL A CA 1
ATOM 1441 C C . VAL A 1 192 ? 5.782 -2.370 -11.769 1.00 54.59 192 VAL A C 1
ATOM 1443 O O . VAL A 1 192 ? 6.824 -3.033 -11.746 1.00 54.59 192 VAL A O 1
ATOM 1446 N N . VAL A 1 193 ? 5.123 -2.097 -12.890 1.00 50.06 193 VAL A N 1
ATOM 1447 C CA . VAL A 1 193 ? 5.749 -2.279 -14.197 1.00 50.06 193 VAL A CA 1
ATOM 1448 C C . VAL A 1 193 ? 6.737 -1.127 -14.383 1.00 50.06 193 VAL A C 1
ATOM 1450 O O . VAL A 1 193 ? 6.324 0.038 -14.392 1.00 50.06 193 VAL A O 1
ATOM 1453 N N . PRO A 1 194 ? 8.050 -1.390 -14.515 1.00 41.88 194 PRO A N 1
ATOM 1454 C CA . PRO A 1 194 ? 8.979 -0.341 -14.884 1.00 41.88 194 PRO A CA 1
ATOM 1455 C C . PRO A 1 194 ? 8.563 0.150 -16.268 1.00 41.88 194 PRO A C 1
ATOM 1457 O O . PRO A 1 194 ? 8.667 -0.593 -17.246 1.00 41.88 194 PRO A O 1
ATOM 1460 N N . LEU A 1 195 ? 8.090 1.395 -16.363 1.00 40.84 195 LEU A N 1
ATOM 1461 C CA . LEU A 1 195 ? 7.905 2.019 -17.666 1.00 40.84 195 LEU A CA 1
ATOM 1462 C C . LEU A 1 195 ? 9.243 1.903 -18.410 1.00 40.84 195 LEU A C 1
ATOM 1464 O O . LEU A 1 195 ? 10.279 2.257 -17.825 1.00 40.84 195 LEU A O 1
ATOM 1468 N N . PRO A 1 196 ? 9.267 1.383 -19.653 1.00 40.19 196 PRO A N 1
ATOM 1469 C CA . PRO A 1 196 ? 10.495 1.335 -20.426 1.00 40.19 196 PRO A CA 1
ATOM 1470 C C . PRO A 1 196 ? 11.072 2.743 -20.426 1.00 40.19 196 PRO A C 1
ATOM 1472 O O . PRO A 1 196 ? 10.372 3.705 -20.753 1.00 40.19 196 PRO A O 1
ATOM 1475 N N . SER A 1 197 ? 12.320 2.872 -19.967 1.00 40.72 197 SER A N 1
ATOM 1476 C CA . SER A 1 197 ? 12.933 4.187 -19.820 1.00 40.72 197 SER A CA 1
ATOM 1477 C C . SER A 1 197 ? 12.791 4.939 -21.142 1.00 40.72 197 SER A C 1
ATOM 1479 O O . SER A 1 197 ? 12.901 4.354 -22.222 1.00 40.72 197 SER A O 1
ATOM 1481 N N . THR A 1 198 ? 12.535 6.242 -21.093 1.00 47.16 198 THR A N 1
ATOM 1482 C CA . THR A 1 198 ? 12.437 7.068 -22.309 1.00 47.16 198 THR A CA 1
ATOM 1483 C C . THR A 1 198 ? 13.674 6.921 -23.201 1.00 47.16 198 THR A C 1
ATOM 1485 O O . THR A 1 198 ? 13.569 7.043 -24.418 1.00 47.16 198 THR A O 1
ATOM 1488 N N . ALA A 1 199 ? 14.824 6.551 -22.625 1.00 49.53 199 ALA A N 1
ATOM 1489 C CA . ALA A 1 199 ? 16.031 6.160 -23.347 1.00 49.53 199 ALA A CA 1
ATOM 1490 C C . ALA A 1 199 ? 15.866 4.879 -24.192 1.00 49.53 199 ALA A C 1
ATOM 1492 O O . ALA A 1 199 ? 16.354 4.832 -25.320 1.00 49.53 199 ALA A O 1
ATOM 1493 N N . ALA A 1 200 ? 15.157 3.860 -23.698 1.00 46.81 200 ALA A N 1
ATOM 1494 C CA . ALA A 1 200 ? 14.849 2.645 -24.454 1.00 46.81 200 ALA A CA 1
ATOM 1495 C C . ALA A 1 200 ? 13.908 2.933 -25.638 1.00 46.81 200 ALA A C 1
ATOM 1497 O O . ALA A 1 200 ? 14.143 2.450 -26.748 1.00 46.81 200 ALA A O 1
ATOM 1498 N N . LEU A 1 201 ? 12.897 3.786 -25.440 1.00 50.69 201 LEU A N 1
ATOM 1499 C CA . LEU A 1 201 ? 12.001 4.223 -26.520 1.00 50.69 201 LEU A CA 1
ATOM 1500 C C . LEU A 1 201 ? 12.721 5.119 -27.544 1.00 50.69 201 LEU A C 1
ATOM 1502 O O . LEU A 1 201 ? 12.550 4.941 -28.751 1.00 50.69 201 LEU A O 1
ATOM 1506 N N . ALA A 1 202 ? 13.590 6.027 -27.090 1.00 57.72 202 ALA A N 1
ATOM 1507 C CA . ALA A 1 202 ? 14.419 6.852 -27.970 1.00 57.72 202 ALA A CA 1
ATOM 1508 C C . ALA A 1 202 ? 15.416 6.008 -28.784 1.00 57.72 202 ALA A C 1
ATOM 1510 O O . ALA A 1 202 ? 15.618 6.260 -29.973 1.00 57.72 202 ALA A O 1
ATOM 1511 N N . GLY A 1 203 ? 15.995 4.968 -28.176 1.00 58.75 203 GLY A N 1
ATOM 1512 C CA . GLY A 1 203 ? 16.896 4.030 -28.845 1.00 58.75 203 GLY A CA 1
ATOM 1513 C C . GLY A 1 203 ? 16.217 3.257 -29.977 1.00 58.75 203 GLY A C 1
ATOM 1514 O O . GLY A 1 203 ? 16.783 3.148 -31.065 1.00 58.75 203 GLY A O 1
ATOM 1515 N N . LEU A 1 204 ? 14.980 2.792 -29.771 1.00 58.78 204 LEU A N 1
ATOM 1516 C CA . LEU A 1 204 ? 14.188 2.137 -30.821 1.00 58.78 204 LEU A CA 1
ATOM 1517 C C . LEU A 1 204 ? 13.821 3.102 -31.957 1.00 58.78 204 LEU A C 1
ATOM 1519 O O . LEU A 1 204 ? 13.927 2.736 -33.130 1.00 58.78 204 LEU A O 1
ATOM 1523 N N . GLY A 1 205 ? 13.469 4.349 -31.631 1.00 58.88 205 GLY A N 1
ATOM 1524 C CA . GLY A 1 205 ? 13.212 5.388 -32.631 1.00 58.88 205 GLY A CA 1
ATOM 1525 C C . GLY A 1 205 ? 14.439 5.688 -33.500 1.00 58.88 205 GLY A C 1
ATOM 1526 O O . GLY A 1 205 ? 14.349 5.725 -34.730 1.00 58.88 205 GLY A O 1
ATOM 1527 N N . LEU A 1 206 ? 15.614 5.828 -32.883 1.00 69.38 206 LEU A N 1
ATOM 1528 C CA . LEU A 1 206 ? 16.864 6.100 -33.599 1.00 69.38 206 LEU A CA 1
ATOM 1529 C C . LEU A 1 206 ? 17.351 4.891 -34.412 1.00 69.38 206 LEU A C 1
ATOM 1531 O O . LEU A 1 206 ? 17.792 5.063 -35.551 1.00 69.38 206 LEU A O 1
ATOM 1535 N N . ALA A 1 207 ? 17.215 3.669 -33.894 1.00 63.47 207 ALA A N 1
ATOM 1536 C CA . ALA A 1 207 ? 17.549 2.449 -34.633 1.00 63.47 207 ALA A CA 1
ATOM 1537 C C . ALA A 1 207 ? 16.666 2.275 -35.883 1.00 63.47 207 ALA A C 1
ATOM 1539 O O . ALA A 1 207 ? 17.163 1.906 -36.954 1.00 63.47 207 ALA A O 1
ATOM 1540 N N . GLY A 1 208 ? 15.377 2.620 -35.791 1.00 63.16 208 GLY A N 1
ATOM 1541 C CA . GLY A 1 208 ? 14.472 2.667 -36.941 1.00 63.16 208 GLY A CA 1
ATOM 1542 C C . GLY A 1 208 ? 14.928 3.666 -38.011 1.00 63.16 208 GLY A C 1
ATOM 1543 O O . GLY A 1 208 ? 14.988 3.328 -39.196 1.00 63.16 208 GLY A O 1
ATOM 1544 N N . LEU A 1 209 ? 15.346 4.870 -37.608 1.00 68.50 209 LEU A N 1
ATOM 1545 C CA . LEU A 1 209 ? 15.813 5.910 -38.536 1.00 68.50 209 LEU A CA 1
ATOM 1546 C C . LEU A 1 209 ? 17.141 5.555 -39.227 1.00 68.50 209 LEU A C 1
ATOM 1548 O O . LEU A 1 209 ? 17.293 5.787 -40.431 1.00 68.50 209 LEU A O 1
ATOM 1552 N N . VAL A 1 210 ? 18.085 4.931 -38.515 1.00 68.31 210 VAL A N 1
ATOM 1553 C CA . VAL A 1 210 ? 19.350 4.445 -39.104 1.00 68.31 210 VAL A CA 1
ATOM 1554 C C . VAL A 1 210 ? 19.090 3.338 -40.135 1.00 68.31 210 VAL A C 1
ATOM 1556 O O . VAL A 1 210 ? 19.734 3.294 -41.188 1.00 68.31 210 VAL A O 1
ATOM 1559 N N . SER A 1 211 ? 18.093 2.489 -39.882 1.00 62.59 211 SER A N 1
ATOM 1560 C CA . SER A 1 211 ? 17.691 1.403 -40.785 1.00 62.59 211 SER A CA 1
ATOM 1561 C C . SER A 1 211 ? 17.064 1.920 -42.085 1.00 62.59 211 SER A C 1
ATOM 1563 O O . SER A 1 211 ? 17.348 1.396 -43.165 1.00 62.59 211 SER A O 1
ATOM 1565 N N . ILE A 1 212 ? 16.259 2.986 -42.010 1.00 69.25 212 ILE A N 1
ATOM 1566 C CA . ILE A 1 212 ? 15.614 3.604 -43.182 1.00 69.25 212 ILE A CA 1
ATOM 1567 C C . ILE A 1 212 ? 16.641 4.326 -44.066 1.00 69.25 212 ILE A C 1
ATOM 1569 O O . ILE A 1 212 ? 16.568 4.230 -45.294 1.00 69.25 212 ILE A O 1
ATOM 1573 N N . ARG A 1 213 ? 17.646 4.992 -43.479 1.00 68.31 213 ARG A N 1
ATOM 1574 C CA . ARG A 1 213 ? 18.679 5.709 -44.251 1.00 68.31 213 ARG A CA 1
ATOM 1575 C C . ARG A 1 213 ? 19.527 4.773 -45.119 1.00 68.31 213 ARG A C 1
ATOM 1577 O O . ARG A 1 213 ? 19.869 5.141 -46.239 1.00 68.31 213 ARG A O 1
ATOM 1584 N N . ARG A 1 214 ? 19.803 3.545 -44.661 1.00 64.81 214 ARG A N 1
ATOM 1585 C CA . ARG A 1 214 ? 20.558 2.542 -45.442 1.00 64.81 214 ARG A CA 1
ATOM 1586 C C . ARG A 1 214 ? 19.811 2.010 -46.667 1.00 64.81 214 ARG A C 1
ATOM 1588 O O . ARG A 1 214 ? 20.464 1.592 -47.616 1.00 64.81 214 ARG A O 1
ATOM 1595 N N . ARG A 1 215 ? 18.474 2.045 -46.685 1.00 65.50 215 ARG A N 1
ATOM 1596 C CA . ARG A 1 215 ? 17.681 1.577 -47.839 1.00 65.50 215 ARG A CA 1
ATOM 1597 C C . ARG A 1 215 ? 17.594 2.582 -48.988 1.00 65.50 215 ARG A C 1
ATOM 1599 O O . ARG A 1 215 ? 17.176 2.194 -50.064 1.00 65.50 215 ARG A O 1
ATOM 1606 N N . ARG A 1 216 ? 17.980 3.846 -48.779 1.00 64.50 216 ARG A N 1
ATOM 1607 C CA . ARG A 1 216 ? 17.984 4.877 -49.837 1.00 64.50 216 ARG A CA 1
ATOM 1608 C C . ARG A 1 216 ? 19.322 5.010 -50.575 1.00 64.50 216 ARG A C 1
ATOM 1610 O O . ARG A 1 216 ? 19.420 5.822 -51.482 1.00 64.50 216 ARG A O 1
ATOM 1617 N N . GLN A 1 217 ? 20.351 4.269 -50.161 1.00 63.84 217 GLN A N 1
ATOM 1618 C CA . GLN A 1 217 ? 21.690 4.298 -50.771 1.00 63.84 217 GLN A CA 1
ATOM 1619 C C . GLN A 1 217 ? 22.050 2.997 -51.511 1.00 63.84 217 GLN A C 1
ATOM 1621 O O . GLN A 1 217 ? 23.206 2.803 -51.876 1.00 63.84 217 GLN A O 1
ATOM 1626 N N . ARG A 1 218 ? 21.080 2.104 -51.709 1.00 51.53 218 ARG A N 1
ATOM 1627 C CA . ARG A 1 218 ? 21.150 0.972 -52.639 1.00 51.53 218 ARG A CA 1
ATOM 1628 C C . ARG A 1 218 ? 20.039 1.140 -53.657 1.00 51.53 218 ARG A C 1
ATOM 1630 O O . ARG A 1 218 ? 20.271 0.730 -54.807 1.00 51.53 218 ARG A O 1
#

Radius of gyration: 20.14 Å; chains: 1; bounding box: 45×35×70 Å

pLDDT: mean 72.28, std 19.05, range [26.92, 95.5]

InterPro domains:
  IPR013424 PEP-CTERM protein-sorting domain [PF07589] (193-215)

Sequence (218 aa):
MTRFTNQASLFALAIALAPTAFADQVEVEYLGSQGNAGRAALVSLSGGLAFNDGSTNKMVWAGTRSFLIDGQLVRTYATELTSSNGDGTFEQLSAIEALGQIKGNALNALFAANSNGNIANREQTVAFQALIWEIVYDFDGSEQSLDITDGNVRVRMINRTMFESMKSAAMRNGPSTLDLIASDDFNNNILVVPLPSTAALAGLGLAGLVSIRRRRQR